Protein AF-0000000074475216 (afdb_homodimer)

Organism: NCBI:txid1188229

Radius of gyration: 20.56 Å; Cα contacts (8 Å, |Δi|>4): 759; chains: 2; bounding box: 44×54×67 Å

Solvent-accessible surface area (backbone atoms only — not comparable to full-atom values): 19974 Å² total; per-residue (Å²): 132,80,76,80,61,77,44,75,58,50,80,66,48,52,46,47,44,40,70,67,62,71,49,70,50,46,26,38,33,25,22,51,69,76,35,72,42,83,36,72,54,83,49,34,64,52,51,48,23,50,30,42,46,52,67,60,44,62,71,59,52,55,87,61,42,42,62,38,66,59,43,63,33,43,45,70,71,62,17,37,43,51,43,51,28,34,34,26,52,60,74,87,42,66,89,43,57,52,37,52,91,40,50,62,33,40,35,40,73,22,66,89,46,46,69,52,51,63,50,55,47,36,35,52,39,10,56,49,56,38,54,32,39,37,38,39,32,59,74,80,48,33,38,34,42,31,46,71,40,35,82,91,20,50,55,87,55,52,78,43,51,40,89,39,69,49,57,50,89,99,51,86,50,61,48,72,37,43,68,53,57,76,73,132,131,83,77,78,59,79,49,77,56,48,80,68,47,53,48,47,45,42,70,69,62,72,47,70,51,45,27,39,32,25,24,50,70,75,36,72,42,80,36,72,55,83,49,34,66,52,51,46,22,51,30,42,46,51,66,61,45,63,72,60,52,55,88,61,42,43,61,38,68,59,44,60,34,42,46,71,71,62,17,38,44,50,43,52,28,35,35,26,54,58,74,87,42,64,87,42,60,51,35,50,91,39,48,62,33,42,34,40,74,21,66,90,45,47,68,51,50,64,50,55,48,37,36,52,39,11,55,48,57,38,52,32,37,36,38,39,32,59,74,80,48,32,37,35,42,31,46,71,38,35,83,91,19,51,57,87,53,50,78,42,52,40,90,39,71,48,57,48,88,100,51,86,51,63,48,71,38,43,70,54,56,76,72,133

pLDDT: mean 85.03, std 21.03, range [19.48, 98.94]

Sequence (368 aa):
MTPIQTLILTLTQYHRLIAEGYFPPDERVELIAGQLQFMSPQGTRHTVCCMNLLQLLIPRLPTEWRLRCQDPITLLDESEPEPDMVIVKTGNYLTAHPTPGDIILIIEIADTSLAYDREIKAMLYAQAGISNYWLINLVDNQLEVFTKPHQKGYPSPAIHRPEQVISLPNTTVNFPLAPLFPTAMTPIQTLILTLTQYHRLIAEGYFPPDERVELIAGQLQFMSPQGTRHTVCCMNLLQLLIPRLPTEWRLRCQDPITLLDESEPEPDMVIVKTGNYLTAHPTPGDIILIIEIADTSLAYDREIKAMLYAQAGISNYWLINLVDNQLEVFTKPHQKGYPSPAIHRPEQVISLPNTTVNFPLAPLFPTA

Structure (mmCIF, N/CA/C/O backbone):
data_AF-0000000074475216-model_v1
#
loop_
_entity.id
_entity.type
_entity.pdbx_description
1 polymer 'Uncharacterized protein conserved in cyanobacteria'
#
loop_
_atom_site.group_PDB
_atom_site.id
_atom_site.type_symbol
_atom_site.label_atom_id
_atom_site.label_alt_id
_atom_site.label_comp_id
_atom_site.label_asym_id
_atom_site.label_entity_id
_atom_site.label_seq_id
_atom_site.pdbx_PDB_ins_code
_atom_site.Cartn_x
_atom_site.Cartn_y
_atom_site.Cartn_z
_atom_site.occupancy
_atom_site.B_iso_or_equiv
_atom_site.auth_seq_id
_atom_site.auth_comp_id
_atom_site.auth_asym_id
_atom_site.auth_atom_id
_atom_site.pdbx_PDB_model_num
ATOM 1 N N . MET A 1 1 ? -4.707 4.762 -43.406 1 19.78 1 MET A N 1
ATOM 2 C CA . MET A 1 1 ? -3.764 4.652 -42.312 1 19.78 1 MET A CA 1
ATOM 3 C C . MET A 1 1 ? -4.102 5.648 -41.219 1 19.78 1 MET A C 1
ATOM 5 O O . MET A 1 1 ? -4.059 6.859 -41.438 1 19.78 1 MET A O 1
ATOM 9 N N . THR A 1 2 ? -4.934 5.578 -40.219 1 24.89 2 THR A N 1
ATOM 10 C CA . THR A 1 2 ? -5.547 6.688 -39.5 1 24.89 2 THR A CA 1
ATOM 11 C C . THR A 1 2 ? -4.566 7.285 -38.5 1 24.89 2 THR A C 1
ATOM 13 O O . THR A 1 2 ? -4.016 6.57 -37.656 1 24.89 2 THR A O 1
ATOM 16 N N . PRO A 1 3 ? -3.969 8.367 -38.656 1 23.06 3 PRO A N 1
ATOM 17 C CA . PRO A 1 3 ? -2.816 8.93 -37.938 1 23.06 3 PRO A CA 1
ATOM 18 C C . PRO A 1 3 ? -3.018 8.984 -36.438 1 23.06 3 PRO A C 1
ATOM 20 O O . PRO A 1 3 ? -4.148 9.148 -35.969 1 23.06 3 PRO A O 1
ATOM 23 N N . ILE A 1 4 ? -2.406 8.172 -35.844 1 28.44 4 ILE A N 1
ATOM 24 C CA . ILE A 1 4 ? -2.463 8.07 -34.375 1 28.44 4 ILE A CA 1
ATOM 25 C C . ILE A 1 4 ? -2.164 9.43 -33.75 1 28.44 4 ILE A C 1
ATOM 27 O O . ILE A 1 4 ? -1.091 10 -33.969 1 28.44 4 ILE A O 1
ATOM 31 N N . GLN A 1 5 ? -2.939 10.578 -33.812 1 26 5 GLN A N 1
ATOM 32 C CA . GLN A 1 5 ? -2.666 11.898 -33.25 1 26 5 GLN A CA 1
ATOM 33 C C . GLN A 1 5 ? -2.252 11.812 -31.781 1 26 5 GLN A C 1
ATOM 35 O O . GLN A 1 5 ? -2.916 11.148 -30.984 1 26 5 GLN A O 1
ATOM 40 N N . THR A 1 6 ? -1.069 11.828 -31.484 1 30.09 6 THR A N 1
ATOM 41 C CA . THR A 1 6 ? -0.387 11.992 -30.219 1 30.09 6 THR A CA 1
ATOM 42 C C . THR A 1 6 ? -1.094 13.047 -29.359 1 30.09 6 THR A C 1
ATOM 44 O O . THR A 1 6 ? -1.227 14.203 -29.766 1 30.09 6 THR A O 1
ATOM 47 N N . LEU A 1 7 ? -2.303 12.945 -28.812 1 31.84 7 LEU A N 1
ATOM 48 C CA . LEU A 1 7 ? -2.979 14.062 -28.141 1 31.84 7 LEU A CA 1
ATOM 49 C C . LEU A 1 7 ? -2.105 14.641 -27.031 1 31.84 7 LEU A C 1
ATOM 51 O O . LEU A 1 7 ? -1.583 13.906 -26.203 1 31.84 7 LEU A O 1
ATOM 55 N N . ILE A 1 8 ? -1.323 15.477 -27.203 1 31.97 8 ILE A N 1
ATOM 56 C CA . ILE A 1 8 ? -0.787 16.438 -26.25 1 31.97 8 ILE A CA 1
ATOM 57 C C . ILE A 1 8 ? -1.923 17.016 -25.406 1 31.97 8 ILE A C 1
ATOM 59 O O . ILE A 1 8 ? -2.805 17.703 -25.922 1 31.97 8 ILE A O 1
ATOM 63 N N . LEU A 1 9 ? -2.564 16.125 -24.516 1 37.94 9 LEU A N 1
ATOM 64 C CA . LEU A 1 9 ? -3.604 16.781 -23.734 1 37.94 9 LEU A CA 1
ATOM 65 C C . LEU A 1 9 ? -3 17.828 -22.797 1 37.94 9 LEU A C 1
ATOM 67 O O . LEU A 1 9 ? -1.907 17.625 -22.266 1 37.94 9 LEU A O 1
ATOM 71 N N . THR A 1 10 ? -3.266 18.875 -22.953 1 36.88 10 THR A N 1
ATOM 72 C CA . THR A 1 10 ? -2.967 19.828 -21.891 1 36.88 10 THR A CA 1
ATOM 73 C C . THR A 1 10 ? -3.586 19.375 -20.578 1 36.88 10 THR A C 1
ATOM 75 O O . THR A 1 10 ? -4.449 18.484 -20.562 1 36.88 10 THR A O 1
ATOM 78 N N . LEU A 1 11 ? -3.127 19.828 -19.328 1 40.91 11 LEU A N 1
ATOM 79 C CA . LEU A 1 11 ? -3.734 19.516 -18.047 1 40.91 11 LEU A CA 1
ATOM 80 C C . LEU A 1 11 ? -5.25 19.641 -18.109 1 40.91 11 LEU A C 1
ATOM 82 O O . LEU A 1 11 ? -5.98 18.828 -17.562 1 40.91 11 LEU A O 1
ATOM 86 N N . THR A 1 12 ? -5.68 20.516 -18.859 1 42.22 12 THR A N 1
ATOM 87 C CA . THR A 1 12 ? -7.102 20.797 -19.016 1 42.22 12 THR A CA 1
ATOM 88 C C . THR A 1 12 ? -7.789 19.703 -19.828 1 42.22 12 THR A C 1
ATOM 90 O O . THR A 1 12 ? -8.883 19.25 -19.469 1 42.22 12 THR A O 1
ATOM 93 N N . GLN A 1 13 ? -7.215 19.203 -20.828 1 44.09 13 GLN A N 1
ATOM 94 C CA . GLN A 1 13 ? -7.859 18.188 -21.656 1 44.09 13 GLN A CA 1
ATOM 95 C C . GLN A 1 13 ? -7.863 16.828 -20.969 1 44.09 13 GLN A C 1
ATOM 97 O O . GLN A 1 13 ? -8.844 16.094 -21.031 1 44.09 13 GLN A O 1
ATOM 102 N N . TYR A 1 14 ? -6.797 16.422 -20.391 1 44.94 14 TYR A N 1
ATOM 103 C CA . TYR A 1 14 ? -6.73 15.266 -19.5 1 44.94 14 TYR A CA 1
ATOM 104 C C . TYR A 1 14 ? -7.848 15.312 -18.469 1 44.94 14 TYR A C 1
ATOM 106 O O . TYR A 1 14 ? -8.547 14.32 -18.25 1 44.94 14 TYR A O 1
ATOM 114 N N . HIS A 1 15 ? -8.164 16.406 -17.891 1 46.62 15 HIS A N 1
ATOM 115 C CA . HIS A 1 15 ? -9.281 16.594 -16.969 1 46.62 15 HIS A CA 1
ATOM 116 C C . HIS A 1 15 ? -10.617 16.375 -17.672 1 46.62 15 HIS A C 1
ATOM 118 O O . HIS A 1 15 ? -11.547 15.82 -17.078 1 46.62 15 HIS A O 1
ATOM 124 N N . ARG A 1 16 ? -10.688 16.703 -18.828 1 44.41 16 ARG A N 1
ATOM 125 C CA . ARG A 1 16 ? -11.93 16.547 -19.578 1 44.41 16 ARG A CA 1
ATOM 126 C C . ARG A 1 16 ? -12.195 15.07 -19.891 1 44.41 16 ARG A C 1
ATOM 128 O O . ARG A 1 16 ? -13.328 14.602 -19.812 1 44.41 16 ARG A O 1
ATOM 135 N N . LEU A 1 17 ? -11.203 14.297 -20.219 1 46.53 17 LEU A N 1
ATOM 136 C CA . LEU A 1 17 ? -11.43 12.883 -20.5 1 46.53 17 LEU A CA 1
ATOM 137 C C . LEU A 1 17 ? -11.797 12.125 -19.219 1 46.53 17 LEU A C 1
ATOM 139 O O . LEU A 1 17 ? -12.656 11.25 -19.25 1 46.53 17 LEU A O 1
ATOM 143 N N . ILE A 1 18 ? -11.148 12.344 -18.156 1 45.62 18 ILE A N 1
ATOM 144 C CA . ILE A 1 18 ? -11.555 11.82 -16.844 1 45.62 18 ILE A CA 1
ATOM 145 C C . ILE A 1 18 ? -12.984 12.266 -16.531 1 45.62 18 ILE A C 1
ATOM 147 O O . ILE A 1 18 ? -13.812 11.453 -16.109 1 45.62 18 ILE A O 1
ATOM 151 N N . ALA A 1 19 ? -13.211 13.445 -16.719 1 45.41 19 ALA A N 1
ATOM 152 C CA . ALA A 1 19 ? -14.555 13.992 -16.516 1 45.41 19 ALA A CA 1
ATOM 153 C C . ALA A 1 19 ? -15.57 13.305 -17.422 1 45.41 19 ALA A C 1
ATOM 155 O O . ALA A 1 19 ? -16.734 13.133 -17.047 1 45.41 19 ALA A O 1
ATOM 156 N N . GLU A 1 20 ? -15.109 13.016 -18.484 1 45.47 20 GLU A N 1
ATOM 157 C CA . GLU A 1 20 ? -16.031 12.344 -19.391 1 45.47 20 GLU A CA 1
ATOM 158 C C . GLU A 1 20 ? -16.062 10.844 -19.125 1 45.47 20 GLU A C 1
ATOM 160 O O . GLU A 1 20 ? -16.781 10.102 -19.812 1 45.47 20 GLU A O 1
ATOM 165 N N . GLY A 1 21 ? -15.414 10.234 -18.094 1 43.56 21 GLY A N 1
ATOM 166 C CA . GLY A 1 21 ? -15.609 8.906 -17.547 1 43.56 21 GLY A CA 1
ATOM 167 C C . GLY A 1 21 ? -14.672 7.871 -18.141 1 43.56 21 GLY A C 1
ATOM 168 O O . GLY A 1 21 ? -14.906 6.668 -18.016 1 43.56 21 GLY A O 1
ATOM 169 N N . TYR A 1 22 ? -13.766 8.211 -18.969 1 43.41 22 TYR A N 1
ATOM 170 C CA . TYR A 1 22 ? -12.984 7.203 -19.672 1 43.41 22 TYR A CA 1
ATOM 171 C C . TYR A 1 22 ? -11.922 6.598 -18.75 1 43.41 22 TYR A C 1
ATOM 173 O O . TYR A 1 22 ? -11.562 5.426 -18.906 1 43.41 22 TYR A O 1
ATOM 181 N N . PHE A 1 23 ? -11.117 7.238 -18.078 1 47.75 23 PHE A N 1
ATOM 182 C CA . PHE A 1 23 ? -10.219 6.586 -17.125 1 47.75 23 PHE A CA 1
ATOM 183 C C . PHE A 1 23 ? -10.703 6.777 -15.703 1 47.75 23 PHE A C 1
ATOM 185 O O . PHE A 1 23 ? -11.023 7.895 -15.289 1 47.75 23 PHE A O 1
ATOM 192 N N . PRO A 1 24 ? -11.078 5.695 -15.039 1 44.66 24 PRO A N 1
ATOM 193 C CA . PRO A 1 24 ? -11.438 5.934 -13.633 1 44.66 24 PRO A CA 1
ATOM 194 C C . PRO A 1 24 ? -10.305 6.566 -12.828 1 44.66 24 PRO A C 1
ATOM 196 O O . PRO A 1 24 ? -9.133 6.348 -13.133 1 44.66 24 PRO A O 1
ATOM 199 N N . PRO A 1 25 ? -10.391 7.773 -12.25 1 43.53 25 PRO A N 1
ATOM 200 C CA . PRO A 1 25 ? -9.477 8.617 -11.461 1 43.53 25 PRO A CA 1
ATOM 201 C C . PRO A 1 25 ? -8.5 7.801 -10.625 1 43.53 25 PRO A C 1
ATOM 203 O O . PRO A 1 25 ? -7.371 8.25 -10.383 1 43.53 25 PRO A O 1
ATOM 206 N N . ASP A 1 26 ? -8.758 6.707 -10.07 1 49.5 26 ASP A N 1
ATOM 207 C CA . ASP A 1 26 ? -7.961 6.023 -9.055 1 49.5 26 ASP A CA 1
ATOM 208 C C . ASP A 1 26 ? -7.215 4.832 -9.648 1 49.5 26 ASP A C 1
ATOM 210 O O . ASP A 1 26 ? -7.004 3.824 -8.969 1 49.5 26 ASP A O 1
ATOM 214 N N . GLU A 1 27 ? -6.633 5.109 -10.93 1 60.59 27 GLU A N 1
ATOM 215 C CA . GLU A 1 27 ? -6.07 3.924 -11.562 1 60.59 27 GLU A CA 1
ATOM 216 C C . GLU A 1 27 ? -4.578 3.799 -11.281 1 60.59 27 GLU A C 1
ATOM 218 O O . GLU A 1 27 ? -3.857 4.801 -11.258 1 60.59 27 GLU A O 1
ATOM 223 N N . ARG A 1 28 ? -4.152 2.711 -10.805 1 69.88 28 ARG A N 1
ATOM 224 C CA . ARG A 1 28 ? -2.756 2.295 -10.711 1 69.88 28 ARG A CA 1
ATOM 225 C C . ARG A 1 28 ? -2.27 1.707 -12.031 1 69.88 28 ARG A C 1
ATOM 227 O O . ARG A 1 28 ? -3.055 1.129 -12.789 1 69.88 28 ARG A O 1
ATOM 234 N N . VAL A 1 29 ? -0.989 2.016 -12.438 1 68.88 29 VAL A N 1
ATOM 235 C CA . VAL A 1 29 ? -0.394 1.462 -13.648 1 68.88 29 VAL A CA 1
ATOM 236 C C . VAL A 1 29 ? 0.78 0.558 -13.281 1 68.88 29 VAL A C 1
ATOM 238 O O . VAL A 1 29 ? 1.579 0.893 -12.406 1 68.88 29 VAL A O 1
ATOM 241 N N . GLU A 1 30 ? 0.83 -0.671 -13.883 1 69.56 30 GLU A N 1
ATOM 242 C CA . GLU A 1 30 ? 1.937 -1.61 -13.727 1 69.56 30 GLU A CA 1
ATOM 243 C C . GLU A 1 30 ? 2.6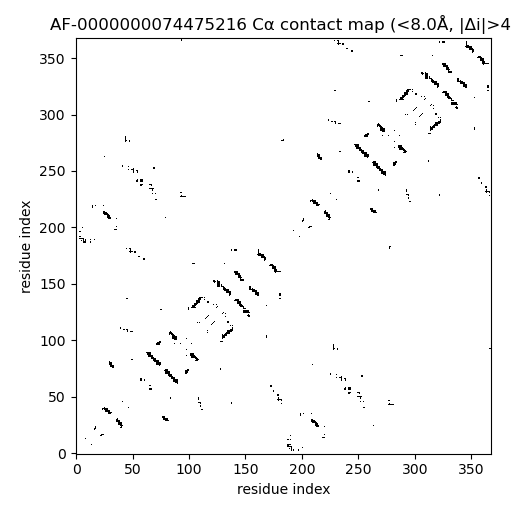78 -1.815 -15.047 1 69.56 30 GLU A C 1
ATOM 245 O O . GLU A 1 30 ? 2.088 -1.688 -16.125 1 69.56 30 GLU A O 1
ATOM 250 N N . LEU A 1 31 ? 3.945 -1.937 -14.992 1 66 31 LEU A N 1
ATOM 251 C CA . LEU A 1 31 ? 4.742 -2.357 -16.141 1 66 31 LEU A CA 1
ATOM 252 C C . LEU A 1 31 ? 4.867 -3.877 -16.188 1 66 31 LEU A C 1
ATOM 254 O O . LEU A 1 31 ? 5.469 -4.484 -15.289 1 66 31 LEU A O 1
ATOM 258 N N . ILE A 1 32 ? 4.246 -4.531 -17.188 1 67.12 32 ILE A N 1
ATOM 259 C CA . ILE A 1 32 ? 4.262 -5.98 -17.359 1 67.12 32 ILE A CA 1
ATOM 260 C C . ILE A 1 32 ? 4.832 -6.32 -18.734 1 67.12 32 ILE A C 1
ATOM 262 O O . ILE A 1 32 ? 4.227 -6 -19.766 1 67.12 32 ILE A O 1
ATOM 266 N N . ALA A 1 33 ? 6.02 -7 -18.719 1 70.38 33 ALA A N 1
ATOM 267 C CA . ALA A 1 33 ? 6.664 -7.398 -19.969 1 70.38 33 ALA A CA 1
ATOM 268 C C . ALA A 1 33 ? 6.734 -6.23 -20.953 1 70.38 33 ALA A C 1
ATOM 270 O O . ALA A 1 33 ? 6.352 -6.359 -22.109 1 70.38 33 ALA A O 1
ATOM 271 N N . GLY A 1 34 ? 7.105 -5.172 -20.469 1 65.25 34 GLY A N 1
ATOM 272 C CA . GLY A 1 34 ? 7.328 -3.992 -21.281 1 65.25 34 GLY A CA 1
ATOM 273 C C . GLY A 1 34 ? 6.047 -3.252 -21.625 1 65.25 34 GLY A C 1
ATOM 274 O O . GLY A 1 34 ? 6.082 -2.229 -22.312 1 65.25 34 GLY A O 1
ATOM 275 N N . GLN A 1 35 ? 4.867 -3.848 -21.156 1 65 35 GLN A N 1
ATOM 276 C CA . GLN A 1 35 ? 3.588 -3.219 -21.453 1 65 35 GLN A CA 1
ATOM 277 C C . GLN A 1 35 ? 2.977 -2.58 -20.219 1 65 35 GLN A C 1
ATOM 279 O O . GLN A 1 35 ? 3.039 -3.148 -19.125 1 65 35 GLN A O 1
ATOM 284 N N . LEU A 1 36 ? 2.375 -1.517 -20.391 1 65.94 36 LEU A N 1
ATOM 285 C CA . LEU A 1 36 ? 1.683 -0.843 -19.297 1 65.94 36 LEU A CA 1
ATOM 286 C C . LEU A 1 36 ? 0.283 -1.418 -19.094 1 65.94 36 LEU A C 1
ATOM 288 O O . LEU A 1 36 ? -0.484 -1.531 -20.062 1 65.94 36 LEU A O 1
ATOM 292 N N . GLN A 1 37 ? 0.06 -1.868 -17.906 1 67.25 37 GLN A N 1
ATOM 293 C CA . GLN A 1 37 ? -1.256 -2.375 -17.531 1 67.25 37 GLN A CA 1
ATOM 294 C C . GLN A 1 37 ? -1.958 -1.421 -16.562 1 67.25 37 GLN A C 1
ATOM 296 O O . GLN A 1 37 ? -1.462 -1.163 -15.461 1 67.25 37 GLN A O 1
ATOM 301 N N . PHE A 1 38 ? -3.152 -0.897 -16.953 1 66.94 38 PHE A N 1
ATOM 302 C CA . PHE A 1 38 ? -3.945 -0.005 -16.109 1 66.94 38 PHE A CA 1
ATOM 303 C C . PHE A 1 38 ? -4.832 -0.8 -15.156 1 66.94 38 PHE A C 1
ATOM 305 O O . PHE A 1 38 ? -5.523 -1.729 -15.578 1 66.94 38 PHE A O 1
ATOM 312 N N . MET A 1 39 ? -4.629 -0.367 -13.875 1 72.19 39 MET A N 1
ATOM 313 C CA . MET A 1 39 ? -5.402 -1.101 -12.875 1 72.19 39 MET A CA 1
ATOM 314 C C . MET A 1 39 ? -6.625 -0.301 -12.438 1 72.19 39 MET A C 1
ATOM 316 O O . MET A 1 39 ? -6.586 0.93 -12.398 1 72.19 39 MET A O 1
ATOM 320 N N . SER A 1 40 ? -7.695 -0.965 -12.164 1 68.38 40 SER A N 1
ATOM 321 C CA . SER A 1 40 ? -8.914 -0.336 -11.68 1 68.38 40 SER A CA 1
ATOM 322 C C . SER A 1 40 ? -8.742 0.193 -10.258 1 68.38 40 SER A C 1
ATOM 324 O O . SER A 1 40 ? -7.906 -0.31 -9.508 1 68.38 40 SER A O 1
ATOM 326 N N . PRO A 1 41 ? -9.594 1.225 -9.953 1 72.31 41 PRO A N 1
ATOM 327 C CA . PRO A 1 41 ? -9.586 1.673 -8.562 1 72.31 41 PRO A CA 1
ATOM 328 C C . PRO A 1 41 ? -9.852 0.539 -7.574 1 72.31 41 PRO A C 1
ATOM 330 O O . PRO A 1 41 ? -10.586 -0.398 -7.891 1 72.31 41 PRO A O 1
ATOM 333 N N . GLN A 1 42 ? -9.219 0.721 -6.461 1 84.12 42 GLN A N 1
ATOM 334 C CA . GLN A 1 42 ? -9.375 -0.304 -5.434 1 84.12 42 GLN A CA 1
ATOM 335 C C . GLN A 1 42 ? -10.727 -0.183 -4.738 1 84.12 42 GLN A C 1
ATOM 337 O O . GLN A 1 42 ? -11.023 0.841 -4.117 1 84.12 42 GLN A O 1
ATOM 342 N N . GLY A 1 43 ? -11.547 -1.23 -4.91 1 88 43 GLY A N 1
ATOM 343 C CA . GLY A 1 43 ? -12.836 -1.271 -4.227 1 88 43 GLY A CA 1
ATOM 344 C C . GLY A 1 43 ? -12.711 -1.563 -2.744 1 88 43 GLY A C 1
ATOM 345 O O . GLY A 1 43 ? -11.648 -1.968 -2.271 1 88 43 GLY A O 1
ATOM 346 N N . THR A 1 44 ? -13.812 -1.414 -2.047 1 93.56 44 THR A N 1
ATOM 347 C CA . THR A 1 44 ? -13.805 -1.503 -0.591 1 93.56 44 THR A CA 1
ATOM 348 C C . THR A 1 44 ? -13.508 -2.93 -0.138 1 93.56 44 THR A C 1
ATOM 350 O O . THR A 1 44 ? -12.797 -3.139 0.847 1 93.56 44 THR A O 1
ATOM 353 N N . ARG A 1 45 ? -14.047 -3.959 -0.821 1 94.75 45 ARG A N 1
ATOM 354 C CA . ARG A 1 45 ? -13.75 -5.336 -0.431 1 94.75 45 ARG A CA 1
ATOM 355 C C . ARG A 1 45 ? -12.258 -5.621 -0.508 1 94.75 45 ARG A C 1
ATOM 357 O O . ARG A 1 45 ? -11.703 -6.297 0.361 1 94.75 45 ARG A O 1
ATOM 364 N N . HIS A 1 46 ? -11.664 -5.105 -1.541 1 95 46 HIS A N 1
ATOM 365 C CA . HIS A 1 46 ? -10.234 -5.277 -1.728 1 95 46 HIS A CA 1
ATOM 366 C C . HIS A 1 46 ? -9.445 -4.57 -0.628 1 95 46 HIS A C 1
ATOM 368 O O . HIS A 1 46 ? -8.562 -5.172 -0.004 1 95 46 HIS A O 1
ATOM 374 N N . THR A 1 47 ? -9.805 -3.322 -0.37 1 96.31 47 THR A N 1
ATOM 375 C CA . THR A 1 47 ? -9.023 -2.543 0.582 1 96.31 47 THR A CA 1
ATOM 376 C C . THR A 1 47 ? -9.219 -3.068 2.002 1 96.31 47 THR A C 1
ATOM 378 O O . THR A 1 47 ? -8.297 -3.025 2.816 1 96.31 47 THR A O 1
ATOM 381 N N . VAL A 1 48 ? -10.391 -3.561 2.336 1 97.56 48 VAL A N 1
ATOM 382 C CA . VAL A 1 48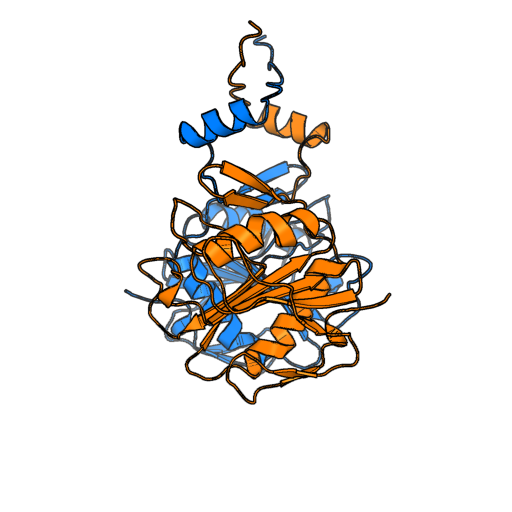 ? -10.625 -4.148 3.65 1 97.56 48 VAL A CA 1
ATOM 383 C C . VAL A 1 48 ? -9.82 -5.438 3.795 1 97.56 48 VAL A C 1
ATOM 385 O O . VAL A 1 48 ? -9.211 -5.684 4.84 1 97.56 48 VAL A O 1
ATOM 388 N N . CYS A 1 49 ? -9.805 -6.23 2.748 1 97.94 49 CYS A N 1
ATOM 389 C CA . CYS A 1 49 ? -8.977 -7.43 2.762 1 97.94 49 CYS A CA 1
ATOM 390 C C . CYS A 1 49 ? -7.508 -7.078 2.984 1 97.94 49 CYS A C 1
ATOM 392 O O . CYS A 1 49 ? -6.832 -7.703 3.803 1 97.94 49 CYS A O 1
ATOM 394 N N . CYS A 1 50 ? -7.043 -6.109 2.279 1 97.94 50 CYS A N 1
ATOM 395 C CA . CYS A 1 50 ? -5.66 -5.668 2.402 1 97.94 50 CYS A CA 1
ATOM 396 C C . CYS A 1 50 ? -5.352 -5.234 3.83 1 97.94 50 CYS A C 1
ATOM 398 O O . CYS A 1 50 ? -4.359 -5.672 4.418 1 97.94 50 CYS A O 1
ATOM 400 N N . MET A 1 51 ? -6.203 -4.402 4.363 1 98.19 51 MET A N 1
ATOM 401 C CA . MET A 1 51 ? -6.055 -3.914 5.73 1 98.19 51 MET A CA 1
ATOM 402 C C . MET A 1 51 ? -5.992 -5.074 6.719 1 98.19 51 MET A C 1
ATOM 404 O O . MET A 1 51 ? -5.121 -5.102 7.59 1 98.19 51 MET A O 1
ATOM 408 N N . ASN A 1 52 ? -6.887 -6.023 6.582 1 97.94 52 ASN A N 1
ATOM 409 C CA . ASN A 1 52 ? -6.934 -7.168 7.484 1 97.94 52 ASN A CA 1
ATOM 410 C C . ASN A 1 52 ? -5.688 -8.039 7.352 1 97.94 52 ASN A C 1
ATOM 412 O O . ASN A 1 52 ? -5.176 -8.555 8.344 1 97.94 52 ASN A O 1
ATOM 416 N N . LEU A 1 53 ? -5.277 -8.188 6.184 1 98.12 53 LEU A N 1
ATOM 417 C CA . LEU A 1 53 ? -4.086 -8.992 5.93 1 98.12 53 LEU A CA 1
ATOM 418 C C . LEU A 1 53 ? -2.857 -8.367 6.578 1 98.12 53 LEU A C 1
ATOM 420 O O . LEU A 1 53 ? -2.047 -9.07 7.188 1 98.12 53 LEU A O 1
ATOM 424 N N . LEU A 1 54 ? -2.678 -7.062 6.441 1 98.38 54 LEU A N 1
ATOM 425 C CA . LEU A 1 54 ? -1.577 -6.363 7.094 1 98.38 54 LEU A CA 1
ATOM 426 C C . LEU A 1 54 ? -1.595 -6.605 8.602 1 98.38 54 LEU A C 1
ATOM 428 O O . LEU A 1 54 ? -0.566 -6.945 9.188 1 98.38 54 LEU A O 1
ATOM 432 N N . GLN A 1 55 ? -2.75 -6.449 9.156 1 97.19 55 GLN A N 1
ATOM 433 C CA . GLN A 1 55 ? -2.92 -6.621 10.594 1 97.19 55 GLN A CA 1
ATOM 434 C C . GLN A 1 55 ? -2.578 -8.047 11.023 1 97.19 55 GLN A C 1
ATOM 436 O O . GLN A 1 55 ? -2.045 -8.258 12.117 1 97.19 55 GLN A O 1
ATOM 441 N N . LEU A 1 56 ? -2.875 -8.977 10.227 1 97 56 LEU A N 1
ATOM 442 C CA . LEU A 1 56 ? -2.684 -10.383 10.57 1 97 56 LEU A CA 1
ATOM 443 C C . LEU A 1 56 ? -1.226 -10.789 10.391 1 97 56 LEU A C 1
ATOM 445 O O . LEU A 1 56 ? -0.677 -11.531 11.211 1 97 56 LEU A O 1
ATOM 449 N N . LEU A 1 57 ? -0.575 -10.328 9.367 1 98 57 LEU A N 1
ATOM 450 C CA . LEU A 1 57 ? 0.699 -10.898 8.945 1 98 57 LEU A CA 1
ATOM 451 C C . LEU A 1 57 ? 1.864 -10.203 9.641 1 98 57 LEU A C 1
ATOM 453 O O . LEU A 1 57 ? 2.791 -10.859 10.117 1 98 57 LEU A O 1
ATOM 457 N N . ILE A 1 58 ? 1.855 -8.93 9.711 1 98.31 58 ILE A N 1
ATOM 458 C CA . ILE A 1 58 ? 3.051 -8.18 10.078 1 98.31 58 ILE A CA 1
ATOM 459 C C . ILE A 1 58 ? 3.49 -8.562 11.484 1 98.31 58 ILE A C 1
ATOM 461 O O . ILE A 1 58 ? 4.664 -8.867 11.719 1 98.31 58 ILE A O 1
ATOM 465 N N . PRO A 1 59 ? 2.576 -8.68 12.484 1 97.06 59 PRO A N 1
ATOM 466 C CA . PRO A 1 59 ? 3.018 -9.047 13.828 1 97.06 59 PRO A CA 1
ATOM 467 C C . PRO A 1 59 ? 3.533 -10.484 13.914 1 97.06 59 PRO A C 1
ATOM 469 O O . PRO A 1 59 ? 4.156 -10.859 14.914 1 97.06 59 PRO A O 1
ATOM 472 N N . ARG A 1 60 ? 3.32 -11.227 12.867 1 96.94 60 ARG A N 1
ATOM 473 C CA . ARG A 1 60 ? 3.633 -12.656 12.938 1 96.94 60 ARG A CA 1
ATOM 474 C C . ARG A 1 60 ? 4.898 -12.977 12.148 1 96.94 60 ARG A C 1
ATOM 476 O O . ARG A 1 60 ? 5.402 -14.102 12.211 1 96.94 60 ARG A O 1
ATOM 483 N N . LEU A 1 61 ? 5.406 -12.023 11.43 1 97.25 61 LEU A N 1
ATOM 484 C CA . LEU A 1 61 ? 6.539 -12.297 10.555 1 97.25 61 LEU A CA 1
ATOM 485 C C . LEU A 1 61 ? 7.801 -12.57 11.367 1 97.25 61 LEU A C 1
ATOM 487 O O . LEU A 1 61 ? 8.078 -11.883 12.352 1 97.25 61 LEU A O 1
ATOM 491 N N . PRO A 1 62 ? 8.57 -13.594 10.93 1 96.06 62 PRO A N 1
ATOM 492 C CA . PRO A 1 62 ? 9.922 -13.734 11.492 1 96.06 62 PRO A CA 1
ATOM 493 C C . PRO A 1 62 ? 10.781 -12.492 11.281 1 96.06 62 PRO A C 1
ATOM 495 O O . PRO A 1 62 ? 10.539 -11.719 10.352 1 96.06 62 PRO A O 1
ATOM 498 N N . THR A 1 63 ? 11.781 -12.32 12.102 1 95.44 63 THR A N 1
ATOM 499 C CA . THR A 1 63 ? 12.633 -11.141 12.055 1 95.44 63 THR A CA 1
ATOM 500 C C . THR A 1 63 ? 13.398 -11.078 10.734 1 95.44 63 THR A C 1
ATOM 502 O O . THR A 1 63 ? 13.789 -10 10.289 1 95.44 63 THR A O 1
ATOM 505 N N . GLU A 1 64 ? 13.523 -12.242 10.055 1 97.5 64 GLU A N 1
ATOM 506 C CA . GLU A 1 64 ? 14.281 -12.328 8.812 1 97.5 64 GLU A CA 1
ATOM 507 C C . GLU A 1 64 ? 13.438 -11.922 7.617 1 97.5 64 GLU A C 1
ATOM 509 O O . GLU A 1 64 ? 13.922 -11.883 6.484 1 97.5 64 GLU A O 1
ATOM 514 N N . TRP A 1 65 ? 12.156 -11.57 7.914 1 98.5 65 TRP A N 1
ATOM 515 C CA . TRP A 1 65 ? 11.266 -11.219 6.816 1 98.5 65 TRP A CA 1
ATOM 516 C C . TRP A 1 65 ? 10.672 -9.828 7.023 1 98.5 65 TRP A C 1
ATOM 518 O O . TRP A 1 65 ? 10.594 -9.344 8.156 1 98.5 65 TRP A O 1
ATOM 528 N N . ARG A 1 66 ? 10.336 -9.195 5.93 1 98.38 66 ARG A N 1
ATOM 529 C CA . ARG A 1 66 ? 9.625 -7.922 5.891 1 98.38 66 ARG A CA 1
ATOM 530 C C . ARG A 1 66 ? 8.469 -7.969 4.902 1 98.38 66 ARG A C 1
ATOM 532 O O . ARG A 1 66 ? 8.477 -8.773 3.967 1 98.38 66 ARG A O 1
ATOM 539 N N . LEU A 1 67 ? 7.488 -7.152 5.18 1 98.75 67 LEU A N 1
ATOM 540 C CA . LEU A 1 67 ? 6.332 -7.07 4.297 1 98.75 67 LEU A CA 1
ATOM 541 C C . LEU A 1 67 ? 6.27 -5.711 3.607 1 98.75 67 LEU A C 1
ATOM 543 O O . LEU A 1 67 ? 6.48 -4.68 4.246 1 98.75 67 LEU A O 1
ATOM 547 N N . ARG A 1 68 ? 6.141 -5.738 2.314 1 98.5 68 ARG A N 1
ATOM 548 C CA . ARG A 1 68 ? 5.902 -4.57 1.476 1 98.5 68 ARG A CA 1
ATOM 549 C C . ARG A 1 68 ? 4.488 -4.578 0.911 1 98.5 68 ARG A C 1
ATOM 551 O O . ARG A 1 68 ? 3.969 -5.633 0.537 1 98.5 68 ARG A O 1
ATOM 558 N N . CYS A 1 69 ? 3.861 -3.416 0.876 1 98.06 69 CYS A N 1
ATOM 559 C CA . CYS A 1 69 ? 2.467 -3.307 0.467 1 98.06 69 CYS A CA 1
ATOM 560 C C . CYS A 1 69 ? 2.316 -2.342 -0.705 1 98.06 69 CYS A C 1
ATOM 562 O O . CYS A 1 69 ? 2.65 -1.162 -0.589 1 98.06 69 CYS A O 1
ATOM 564 N N . GLN A 1 70 ? 1.799 -2.914 -1.819 1 94.56 70 GLN A N 1
ATOM 565 C CA . GLN A 1 70 ? 1.49 -2.135 -3.012 1 94.56 70 GLN A CA 1
ATOM 566 C C . GLN A 1 70 ? 2.721 -1.381 -3.51 1 94.56 70 GLN A C 1
ATOM 568 O O . GLN A 1 70 ? 2.629 -0.209 -3.883 1 94.56 70 GLN A O 1
ATOM 573 N N . ASP A 1 71 ? 3.898 -2.012 -3.393 1 94.62 71 ASP A N 1
ATOM 574 C CA . ASP A 1 71 ? 5.188 -1.488 -3.834 1 94.62 71 ASP A CA 1
ATOM 575 C C . ASP A 1 71 ? 5.746 -2.311 -4.992 1 94.62 71 ASP A C 1
ATOM 577 O O . ASP A 1 71 ? 5.48 -3.512 -5.094 1 94.62 71 ASP A O 1
ATOM 581 N N . PRO A 1 72 ? 6.613 -1.691 -5.77 1 91.94 72 PRO A N 1
ATOM 582 C CA . PRO A 1 72 ? 7.125 -2.402 -6.941 1 91.94 72 PRO A CA 1
ATOM 583 C C . PRO A 1 72 ? 8.156 -3.465 -6.582 1 91.94 72 PRO A C 1
ATOM 585 O O . PRO A 1 72 ? 8.883 -3.318 -5.594 1 91.94 72 PRO A O 1
ATOM 588 N N . ILE A 1 73 ? 8.141 -4.488 -7.355 1 94.88 73 ILE A N 1
ATOM 589 C CA . ILE A 1 73 ? 9.242 -5.449 -7.43 1 94.88 73 ILE A CA 1
ATOM 590 C C . ILE A 1 73 ? 9.805 -5.48 -8.844 1 94.88 73 ILE A C 1
ATOM 592 O O . ILE A 1 73 ? 9.125 -5.105 -9.805 1 94.88 73 ILE A O 1
ATOM 596 N N . THR A 1 74 ? 11.016 -5.863 -8.961 1 91.38 74 THR A N 1
ATOM 597 C CA . THR A 1 74 ? 11.664 -5.922 -10.266 1 91.38 74 THR A CA 1
ATOM 598 C C . THR A 1 74 ? 11.859 -7.371 -10.703 1 91.38 74 THR A C 1
ATOM 600 O O . THR A 1 74 ? 12.578 -8.133 -10.062 1 91.38 74 THR A O 1
ATOM 603 N N . LEU A 1 75 ? 11.148 -7.695 -11.688 1 91.62 75 LEU A N 1
ATOM 604 C CA . LEU A 1 75 ? 11.273 -9.047 -12.234 1 91.62 75 LEU A CA 1
ATOM 605 C C . LEU A 1 75 ? 12.078 -9.039 -13.523 1 91.62 75 LEU A C 1
ATOM 607 O O . LEU A 1 75 ? 12.383 -7.973 -14.07 1 91.62 75 LEU A O 1
ATOM 611 N N . LEU A 1 76 ? 12.43 -10.148 -13.867 1 76.69 76 LEU A N 1
ATOM 612 C CA . LEU A 1 76 ? 13.117 -10.281 -15.148 1 76.69 76 LEU A CA 1
ATOM 613 C C . LEU A 1 76 ? 12.219 -9.836 -16.297 1 76.69 76 LEU A C 1
ATOM 615 O O . LEU A 1 76 ? 11.039 -9.555 -16.094 1 76.69 76 LEU A O 1
ATOM 619 N N . ASP A 1 77 ? 12.742 -9.469 -17.484 1 65.31 77 ASP A N 1
ATOM 620 C CA . ASP A 1 77 ? 12.023 -9.148 -18.703 1 65.31 77 ASP A CA 1
ATOM 621 C C . ASP A 1 77 ? 11.414 -7.754 -18.641 1 65.31 77 ASP A C 1
ATOM 623 O O . ASP A 1 77 ? 10.32 -7.523 -19.172 1 65.31 77 ASP A O 1
ATOM 627 N N . GLU A 1 78 ? 11.898 -7 -17.844 1 73.44 78 GLU A N 1
ATOM 628 C CA . GLU A 1 78 ? 11.5 -5.594 -17.828 1 73.44 78 GLU A CA 1
ATOM 629 C C . GLU A 1 78 ? 10.109 -5.422 -17.234 1 73.44 78 GLU A C 1
ATOM 631 O O . GLU A 1 78 ? 9.266 -4.719 -17.797 1 73.44 78 GLU A O 1
ATOM 636 N N . SER A 1 79 ? 9.773 -6.195 -16.234 1 80.5 79 SER A N 1
ATOM 637 C CA . SER A 1 79 ? 8.492 -6.094 -15.547 1 80.5 79 SER A CA 1
ATOM 638 C C . SER A 1 79 ? 8.672 -5.578 -14.125 1 80.5 79 SER A C 1
ATOM 640 O O . SER A 1 79 ? 9.586 -6.008 -13.414 1 80.5 79 SER A O 1
ATOM 642 N N . GLU A 1 80 ? 7.844 -4.633 -13.773 1 85.25 80 GLU A N 1
ATOM 643 C CA . GLU A 1 80 ? 7.809 -4.098 -12.414 1 85.25 80 GLU A CA 1
ATOM 644 C C . GLU A 1 80 ? 6.383 -4.059 -11.875 1 85.25 80 GLU A C 1
ATOM 646 O O . GLU A 1 80 ? 5.848 -2.982 -11.602 1 85.25 80 GLU A O 1
ATOM 651 N N . PRO A 1 81 ? 5.867 -5.223 -11.648 1 90.06 81 PRO A N 1
ATOM 652 C CA . PRO A 1 81 ? 4.535 -5.223 -11.039 1 90.06 81 PRO A CA 1
ATOM 653 C C . PRO A 1 81 ? 4.523 -4.633 -9.633 1 90.06 81 PRO A C 1
ATOM 655 O O . PRO A 1 81 ? 5.582 -4.492 -9.016 1 90.06 81 PRO A O 1
ATOM 658 N N . GLU A 1 82 ? 3.387 -4.211 -9.188 1 92.19 82 GLU A N 1
ATOM 659 C CA . GLU A 1 82 ? 3.143 -3.721 -7.836 1 92.19 82 GLU A CA 1
ATOM 660 C C . GLU A 1 82 ? 2.117 -4.59 -7.113 1 92.19 82 GLU A C 1
ATOM 662 O O . GLU A 1 82 ? 0.961 -4.191 -6.953 1 92.19 82 GLU A O 1
ATOM 667 N N . PRO A 1 83 ? 2.609 -5.762 -6.617 1 96 83 PRO A N 1
ATOM 668 C CA . PRO A 1 83 ? 1.679 -6.66 -5.926 1 96 83 PRO A CA 1
ATOM 669 C C . PRO A 1 83 ? 1.053 -6.02 -4.688 1 96 83 PRO A C 1
ATOM 671 O O . PRO A 1 83 ? 1.628 -5.094 -4.109 1 96 83 PRO A O 1
ATOM 674 N N . ASP A 1 84 ? -0.082 -6.527 -4.309 1 96.44 84 ASP A N 1
ATOM 675 C CA . ASP A 1 84 ? -0.722 -6.012 -3.102 1 96.44 84 ASP A CA 1
ATOM 676 C C . ASP A 1 84 ? 0.188 -6.176 -1.886 1 96.44 84 ASP A C 1
ATOM 678 O O . ASP A 1 84 ? 0.281 -5.277 -1.047 1 96.44 84 ASP A O 1
ATOM 682 N N . MET A 1 85 ? 0.801 -7.355 -1.822 1 98.44 85 MET A N 1
ATOM 683 C CA . MET A 1 85 ? 1.78 -7.566 -0.761 1 98.44 85 MET A CA 1
ATOM 684 C C . MET A 1 85 ? 2.914 -8.469 -1.238 1 98.44 85 MET A C 1
ATOM 686 O O . MET A 1 85 ? 2.693 -9.383 -2.031 1 98.44 85 MET A O 1
ATOM 690 N N . VAL A 1 86 ? 4.066 -8.18 -0.688 1 98.75 86 VAL A N 1
ATOM 691 C CA . VAL A 1 86 ? 5.223 -9.047 -0.894 1 98.75 86 VAL A CA 1
ATOM 692 C C . VAL A 1 86 ? 5.969 -9.234 0.426 1 98.75 86 VAL A C 1
ATOM 694 O O . VAL A 1 86 ? 6.199 -8.266 1.159 1 98.75 86 VAL A O 1
ATOM 697 N N . ILE A 1 87 ? 6.184 -10.469 0.765 1 98.81 87 ILE A N 1
ATOM 698 C CA . ILE A 1 87 ? 7.086 -10.773 1.871 1 98.81 87 ILE A CA 1
ATOM 699 C C . ILE A 1 87 ? 8.492 -11.023 1.335 1 98.81 87 ILE A C 1
ATOM 701 O O . ILE A 1 87 ? 8.688 -11.867 0.451 1 98.81 87 ILE A O 1
ATOM 705 N N . VAL A 1 88 ? 9.461 -10.281 1.831 1 98.81 88 VAL A N 1
ATOM 706 C CA . VAL A 1 88 ? 10.836 -10.352 1.356 1 98.81 88 VAL A CA 1
ATOM 707 C C . VAL A 1 88 ? 11.766 -10.672 2.521 1 98.81 88 VAL A C 1
ATOM 709 O O . VAL A 1 88 ? 11.398 -10.492 3.686 1 98.81 88 VAL A O 1
ATOM 712 N N . LYS A 1 89 ? 12.945 -11.141 2.174 1 98.44 89 LYS A N 1
ATOM 713 C CA . LYS A 1 89 ? 14.008 -11.266 3.164 1 98.44 89 LYS A CA 1
ATOM 714 C C . LYS A 1 89 ? 14.414 -9.898 3.711 1 98.44 89 LYS A C 1
ATOM 716 O O . LYS A 1 89 ? 14.453 -8.914 2.971 1 98.44 89 LYS A O 1
ATOM 721 N N . THR A 1 90 ? 14.656 -9.914 5.031 1 97.69 90 THR A N 1
ATOM 722 C CA . THR A 1 90 ? 15.234 -8.695 5.578 1 97.69 90 THR A CA 1
ATOM 723 C C . THR A 1 90 ? 16.547 -8.352 4.883 1 97.69 90 THR A C 1
ATOM 725 O O . THR A 1 90 ? 17.391 -9.227 4.688 1 97.69 90 THR A O 1
ATOM 728 N N . GLY A 1 91 ? 16.656 -7.098 4.438 1 95.31 91 GLY A N 1
ATOM 729 C CA . GLY A 1 91 ? 17.828 -6.66 3.707 1 95.31 91 GLY A CA 1
ATOM 730 C C . GLY A 1 91 ? 17.797 -5.191 3.34 1 95.31 91 GLY A C 1
ATOM 731 O O . GLY A 1 91 ? 16.938 -4.449 3.814 1 95.31 91 GLY A O 1
ATOM 732 N N . ASN A 1 92 ? 18.828 -4.832 2.561 1 94.56 92 ASN A N 1
ATOM 733 C CA . ASN A 1 92 ? 18.922 -3.449 2.109 1 94.56 92 ASN A CA 1
ATOM 734 C C . ASN A 1 92 ? 18.297 -3.264 0.731 1 94.56 92 ASN A C 1
ATOM 736 O O . ASN A 1 92 ? 18.797 -3.781 -0.264 1 94.56 92 ASN A O 1
ATOM 740 N N . TYR A 1 93 ? 17.25 -2.518 0.701 1 96.81 93 TYR A N 1
ATOM 741 C CA . TYR A 1 93 ? 16.547 -2.301 -0.554 1 96.81 93 TYR A CA 1
ATOM 742 C C . TYR A 1 93 ? 16.609 -0.84 -0.98 1 96.81 93 TYR A C 1
ATOM 744 O O . TYR A 1 93 ? 15.75 -0.354 -1.71 1 96.81 93 TYR A O 1
ATOM 752 N N . LEU A 1 94 ? 17.625 -0.12 -0.553 1 95.25 94 LEU A N 1
ATOM 753 C CA . LEU A 1 94 ? 17.766 1.298 -0.864 1 95.25 94 LEU A CA 1
ATOM 754 C C . LEU A 1 94 ? 18.312 1.496 -2.271 1 95.25 94 LEU A C 1
ATOM 756 O O . LEU A 1 94 ? 18.156 2.572 -2.855 1 95.25 94 LEU A O 1
ATOM 760 N N . THR A 1 95 ? 18.953 0.49 -2.84 1 93.44 95 THR A N 1
ATOM 761 C CA . THR A 1 95 ? 19.594 0.662 -4.137 1 93.44 95 THR A CA 1
ATOM 762 C C . THR A 1 95 ? 18.734 0.054 -5.246 1 93.44 95 THR A C 1
ATOM 764 O O . THR A 1 95 ? 18.922 0.376 -6.422 1 93.44 95 THR A O 1
ATOM 767 N N . ALA A 1 96 ? 17.859 -0.833 -4.887 1 91.75 96 ALA A N 1
ATOM 768 C CA . ALA A 1 96 ? 16.984 -1.461 -5.875 1 91.75 96 ALA A CA 1
ATOM 769 C C . ALA A 1 96 ? 15.766 -2.082 -5.207 1 91.75 96 ALA A C 1
ATOM 771 O O . ALA A 1 96 ? 15.828 -2.498 -4.047 1 91.75 96 ALA A O 1
ATOM 772 N N . HIS A 1 97 ? 14.742 -2.145 -5.961 1 94.38 97 HIS A N 1
ATOM 773 C CA . HIS A 1 97 ? 13.586 -2.893 -5.488 1 94.38 97 HIS A CA 1
ATOM 774 C C . HIS A 1 97 ? 13.883 -4.387 -5.41 1 94.38 97 HIS A C 1
ATOM 776 O O . HIS A 1 97 ? 14.812 -4.871 -6.059 1 94.38 97 HIS A O 1
ATOM 782 N N . PRO A 1 98 ? 13.086 -5.113 -4.637 1 97.44 98 PRO A N 1
ATOM 783 C CA . PRO A 1 98 ? 13.328 -6.551 -4.496 1 97.44 98 PRO A CA 1
ATOM 784 C C . PRO A 1 98 ? 13.258 -7.297 -5.828 1 97.44 98 PRO A C 1
ATOM 786 O O . PRO A 1 98 ? 12.414 -6.984 -6.672 1 97.44 98 PRO A O 1
ATOM 789 N N . THR A 1 99 ? 14.133 -8.242 -6 1 96 99 THR A N 1
ATOM 790 C CA . THR A 1 99 ? 14.18 -9.156 -7.133 1 96 99 THR A CA 1
ATOM 791 C C . THR A 1 99 ? 13.719 -10.555 -6.715 1 96 99 THR A C 1
ATOM 793 O O . THR A 1 99 ? 13.5 -10.812 -5.531 1 96 99 THR A O 1
ATOM 796 N N . PRO A 1 100 ? 13.523 -11.477 -7.648 1 97 100 PRO A N 1
ATOM 797 C CA . PRO A 1 100 ? 12.992 -12.797 -7.309 1 97 100 PRO A CA 1
ATOM 798 C C . PRO A 1 100 ? 13.789 -13.484 -6.199 1 97 100 PRO A C 1
ATOM 800 O O . PRO A 1 100 ? 13.203 -14.156 -5.34 1 97 100 PRO A O 1
ATOM 803 N N . GLY A 1 101 ? 15.062 -13.281 -6.125 1 96.94 101 GLY A N 1
ATOM 804 C CA . GLY A 1 101 ? 15.898 -13.898 -5.109 1 96.94 101 GLY A CA 1
ATOM 805 C C . GLY A 1 101 ? 15.625 -13.375 -3.711 1 96.94 101 GLY A C 1
ATOM 806 O O . GLY A 1 101 ? 15.945 -14.031 -2.721 1 96.94 101 GLY A O 1
ATOM 807 N N . ASP A 1 102 ? 14.961 -12.211 -3.578 1 97.94 102 ASP A N 1
ATOM 808 C CA . ASP A 1 102 ? 14.648 -11.578 -2.301 1 97.94 102 ASP A CA 1
ATOM 809 C C . ASP A 1 102 ? 13.273 -12 -1.798 1 97.94 102 ASP A C 1
ATOM 811 O O . ASP A 1 102 ? 12.938 -11.789 -0.629 1 97.94 102 ASP A O 1
ATOM 815 N N . ILE A 1 103 ? 12.477 -12.594 -2.664 1 98.5 103 ILE A N 1
ATOM 816 C CA . ILE A 1 103 ? 11.039 -12.695 -2.422 1 98.5 103 ILE A CA 1
ATOM 817 C C . ILE A 1 103 ? 10.703 -14.07 -1.85 1 98.5 103 ILE A C 1
ATOM 819 O O . ILE A 1 103 ? 11.086 -15.094 -2.418 1 98.5 103 ILE A O 1
ATOM 823 N N . ILE A 1 104 ? 9.969 -14.016 -0.711 1 98.69 104 ILE A N 1
ATOM 824 C CA . ILE A 1 104 ? 9.484 -15.234 -0.067 1 98.69 104 ILE A CA 1
ATOM 825 C C . ILE A 1 104 ? 8.094 -15.578 -0.583 1 98.69 104 ILE A C 1
ATOM 827 O O . ILE A 1 104 ? 7.789 -16.75 -0.852 1 98.69 104 ILE A O 1
ATOM 831 N N . LEU A 1 105 ? 7.27 -14.594 -0.753 1 98.81 105 LEU A N 1
ATOM 832 C CA . LEU A 1 105 ? 5.855 -14.773 -1.073 1 98.81 105 LEU A CA 1
ATOM 833 C C . LEU A 1 105 ? 5.285 -13.523 -1.729 1 98.81 105 LEU A C 1
ATOM 835 O O . LEU A 1 105 ? 5.527 -12.406 -1.263 1 98.81 105 LEU A O 1
ATOM 839 N N . ILE A 1 106 ? 4.617 -13.703 -2.867 1 98.81 106 ILE A N 1
ATOM 840 C CA . ILE A 1 106 ? 3.793 -12.648 -3.453 1 98.81 106 ILE A CA 1
ATOM 841 C C . ILE A 1 106 ? 2.32 -12.93 -3.164 1 98.81 106 ILE A C 1
ATOM 843 O O . ILE A 1 106 ? 1.865 -14.07 -3.266 1 98.81 106 ILE A O 1
ATOM 847 N N . ILE A 1 107 ? 1.572 -11.898 -2.793 1 98.88 107 ILE A N 1
ATOM 848 C CA . ILE A 1 107 ? 0.137 -12 -2.549 1 98.88 107 ILE A CA 1
ATOM 849 C C . ILE A 1 107 ? -0.606 -10.977 -3.4 1 98.88 107 ILE A C 1
ATOM 851 O O . ILE A 1 107 ? -0.286 -9.781 -3.367 1 98.88 107 ILE A O 1
ATOM 855 N N . GLU A 1 108 ? -1.533 -11.43 -4.148 1 98.31 108 GLU A N 1
ATOM 856 C CA . GLU A 1 108 ? -2.492 -10.578 -4.844 1 98.31 108 GLU A CA 1
ATOM 857 C C . GLU A 1 108 ? -3.9 -10.758 -4.285 1 98.31 108 GLU A C 1
ATOM 859 O O . GLU A 1 108 ? -4.277 -11.859 -3.883 1 98.31 108 GLU A O 1
ATOM 864 N N . ILE A 1 109 ? -4.598 -9.734 -4.25 1 97.88 109 ILE A N 1
ATOM 865 C CA . ILE A 1 109 ? -6.008 -9.727 -3.871 1 97.88 109 ILE A CA 1
ATOM 866 C C . ILE A 1 109 ? -6.867 -9.375 -5.086 1 97.88 109 ILE A C 1
ATOM 868 O O . ILE A 1 109 ? -6.711 -8.297 -5.672 1 97.88 109 ILE A O 1
ATOM 872 N N . ALA A 1 110 ? -7.777 -10.266 -5.418 1 94.94 110 ALA A N 1
ATOM 873 C CA . ALA A 1 110 ? -8.523 -10.062 -6.652 1 94.94 110 ALA A CA 1
ATOM 874 C C . ALA A 1 110 ? -10.023 -9.969 -6.379 1 94.94 110 ALA A C 1
ATOM 876 O O . ALA A 1 110 ? -10.625 -10.914 -5.859 1 94.94 110 ALA A O 1
ATOM 877 N N . ASP A 1 111 ? -10.531 -8.867 -6.699 1 90.25 111 ASP A N 1
ATOM 878 C CA . ASP A 1 111 ? -11.977 -8.648 -6.727 1 90.25 111 ASP A CA 1
ATOM 879 C C . ASP A 1 111 ? -12.477 -8.508 -8.164 1 90.25 111 ASP A C 1
ATOM 881 O O . ASP A 1 111 ? -13.289 -9.305 -8.625 1 90.25 111 ASP A O 1
ATOM 885 N N . THR A 1 112 ? -11.859 -7.594 -8.969 1 84.38 112 THR A N 1
ATOM 886 C CA . THR A 1 112 ? -12.234 -7.352 -10.359 1 84.38 112 THR A CA 1
ATOM 887 C C . THR A 1 112 ? -11.117 -7.766 -11.305 1 84.38 112 THR A C 1
ATOM 889 O O . THR A 1 112 ? -11.312 -7.809 -12.523 1 84.38 112 THR A O 1
ATOM 892 N N . SER A 1 113 ? -9.977 -8.18 -10.766 1 86.81 113 SER A N 1
ATOM 893 C CA . SER A 1 113 ? -8.789 -8.461 -11.57 1 86.81 113 SER A CA 1
ATOM 894 C C . SER A 1 113 ? -8.492 -9.953 -11.609 1 86.81 113 SER A C 1
ATOM 896 O O . SER A 1 113 ? -7.363 -10.359 -11.906 1 86.81 113 SER A O 1
ATOM 898 N N . LEU A 1 114 ? -9.406 -10.812 -11.336 1 92.25 114 LEU A N 1
ATOM 899 C CA . LEU A 1 114 ? -9.156 -12.227 -11.094 1 92.25 114 LEU A CA 1
ATOM 900 C C . LEU A 1 114 ? -8.484 -12.883 -12.297 1 92.25 114 LEU A C 1
ATOM 902 O O . LEU A 1 114 ? -7.461 -13.547 -12.156 1 92.25 114 LEU A O 1
ATOM 906 N N . ALA A 1 115 ? -9.047 -12.727 -13.469 1 91.38 115 ALA A N 1
ATOM 907 C CA . ALA A 1 115 ? -8.484 -13.344 -14.664 1 91.38 115 ALA A CA 1
ATOM 908 C C . ALA A 1 115 ? -7.055 -12.867 -14.914 1 91.38 115 ALA A C 1
ATOM 910 O O . ALA A 1 115 ? -6.168 -13.664 -15.219 1 91.38 115 ALA A O 1
ATOM 911 N N . TYR A 1 116 ? -6.797 -11.594 -14.758 1 88.81 116 TYR A N 1
ATOM 912 C CA . TYR A 1 116 ? -5.484 -10.992 -14.945 1 88.81 116 TYR A CA 1
ATOM 913 C C . TYR A 1 116 ? -4.48 -11.547 -13.945 1 88.81 116 TYR A C 1
ATOM 915 O O . TYR A 1 116 ? -3.381 -11.961 -14.32 1 88.81 116 TYR A O 1
ATOM 923 N N . ASP A 1 117 ? -4.82 -11.633 -12.648 1 94.25 117 ASP A N 1
ATOM 924 C CA . ASP A 1 117 ? -3.934 -12.102 -11.594 1 94.25 117 ASP A CA 1
ATOM 925 C C . ASP A 1 117 ? -3.67 -13.594 -11.719 1 94.25 117 ASP A C 1
ATOM 927 O O . ASP A 1 117 ? -2.553 -14.055 -11.477 1 94.25 117 ASP A O 1
ATOM 931 N N . ARG A 1 118 ? -4.672 -14.297 -12.156 1 96.62 118 ARG A N 1
ATOM 932 C CA . ARG A 1 118 ? -4.598 -15.75 -12.195 1 96.62 118 ARG A CA 1
ATOM 933 C C . ARG A 1 118 ? -3.859 -16.234 -13.438 1 96.62 118 ARG A C 1
ATOM 935 O O . ARG A 1 118 ? -3.166 -17.25 -13.406 1 96.62 118 ARG A O 1
ATOM 942 N N . GLU A 1 119 ? -3.969 -15.5 -14.492 1 93.75 119 GLU A N 1
ATOM 943 C CA . GLU A 1 119 ? -3.416 -15.977 -15.758 1 93.75 119 GLU A CA 1
ATOM 944 C C . GLU A 1 119 ? -2.145 -15.211 -16.125 1 93.75 119 GLU A C 1
ATOM 946 O O . GLU A 1 119 ? -1.068 -15.805 -16.234 1 93.75 119 GLU A O 1
ATOM 951 N N . ILE A 1 120 ? -2.229 -13.922 -16.188 1 90 120 ILE A N 1
ATOM 952 C CA . ILE A 1 120 ? -1.121 -13.117 -16.688 1 90 120 ILE A CA 1
ATOM 953 C C . ILE A 1 120 ? -0.072 -12.945 -15.586 1 90 120 ILE A C 1
ATOM 955 O O . ILE A 1 120 ? 1.094 -13.305 -15.773 1 90 120 ILE A O 1
ATOM 959 N N . LYS A 1 121 ? -0.475 -12.531 -14.398 1 94.25 121 LYS A N 1
ATOM 960 C CA . LYS A 1 121 ? 0.496 -12.297 -13.328 1 94.25 121 LYS A CA 1
ATOM 961 C C . LYS A 1 121 ? 1.077 -13.617 -12.82 1 94.25 121 LYS A C 1
ATOM 963 O O . LYS A 1 121 ? 2.273 -13.703 -12.531 1 94.25 121 LYS A O 1
ATOM 968 N N . ALA A 1 122 ? 0.22 -14.57 -12.719 1 97.12 122 ALA A N 1
ATOM 969 C CA . ALA A 1 122 ? 0.724 -15.867 -12.281 1 97.12 122 ALA A CA 1
ATOM 970 C C . ALA A 1 122 ? 1.812 -16.375 -13.219 1 97.12 122 ALA A C 1
ATOM 972 O O . ALA A 1 122 ? 2.84 -16.891 -12.773 1 97.12 122 ALA A O 1
ATOM 973 N N . MET A 1 123 ? 1.571 -16.266 -14.508 1 94.81 123 MET A N 1
ATOM 974 C CA . MET A 1 123 ? 2.555 -16.719 -15.492 1 94.81 123 MET A CA 1
ATOM 975 C C . MET A 1 123 ? 3.852 -15.922 -15.359 1 94.81 123 MET A C 1
ATOM 977 O O . MET A 1 123 ? 4.941 -16.5 -15.375 1 94.81 123 MET A O 1
ATOM 981 N N . LEU A 1 124 ? 3.742 -14.648 -15.211 1 93.31 124 LEU A N 1
ATOM 982 C CA . LEU A 1 124 ? 4.898 -13.781 -15.031 1 93.31 124 LEU A CA 1
ATOM 983 C C . LEU A 1 124 ? 5.707 -14.195 -13.812 1 93.31 124 LEU A C 1
ATOM 985 O O . LEU A 1 124 ? 6.934 -14.297 -13.883 1 93.31 124 LEU A O 1
ATOM 989 N N . TYR A 1 125 ? 5.016 -14.422 -12.68 1 97.56 125 TYR A N 1
ATOM 990 C CA . TYR A 1 125 ? 5.68 -14.789 -11.438 1 97.56 125 TYR A CA 1
ATOM 991 C C . TYR A 1 125 ? 6.348 -16.156 -11.555 1 97.56 125 TYR A C 1
ATOM 993 O O . TYR A 1 125 ? 7.469 -16.344 -11.086 1 97.56 125 TYR A O 1
ATOM 1001 N N . ALA A 1 126 ? 5.68 -17.094 -12.234 1 97.62 126 ALA A N 1
ATOM 1002 C CA . ALA A 1 126 ? 6.254 -18.406 -12.43 1 97.62 126 ALA A CA 1
ATOM 1003 C C . ALA A 1 126 ? 7.527 -18.344 -13.273 1 97.62 126 ALA A C 1
ATOM 1005 O O . ALA A 1 126 ? 8.555 -18.922 -12.906 1 97.62 126 ALA A O 1
ATOM 1006 N N . GLN A 1 127 ? 7.465 -17.625 -14.32 1 95.62 127 GLN A N 1
ATOM 1007 C CA . GLN A 1 127 ? 8.602 -17.5 -15.227 1 95.62 127 GLN A CA 1
ATOM 1008 C C . GLN A 1 127 ? 9.766 -16.797 -14.547 1 95.62 127 GLN A C 1
ATOM 1010 O O . GLN A 1 127 ? 10.93 -17.047 -14.867 1 95.62 127 GLN A O 1
ATOM 1015 N N . ALA A 1 128 ? 9.438 -15.961 -13.586 1 95.75 128 ALA A N 1
ATOM 1016 C CA . ALA A 1 128 ? 10.469 -15.242 -12.836 1 95.75 128 ALA A CA 1
ATOM 1017 C C . ALA A 1 128 ? 11.047 -16.109 -11.719 1 95.75 128 ALA A C 1
ATOM 1019 O O . ALA A 1 128 ? 11.977 -15.711 -11.031 1 95.75 128 ALA A O 1
ATOM 1020 N N . GLY A 1 129 ? 10.445 -17.25 -11.469 1 97.06 129 GLY A N 1
ATOM 1021 C CA . GLY A 1 129 ? 10.961 -18.172 -10.477 1 97.06 129 GLY A CA 1
ATOM 1022 C C . GLY A 1 129 ? 10.461 -17.891 -9.07 1 97.06 129 GLY A C 1
ATOM 1023 O O . GLY A 1 129 ? 11.102 -18.281 -8.094 1 97.06 129 GLY A O 1
ATOM 1024 N N . ILE A 1 130 ? 9.336 -17.219 -8.953 1 98.19 130 ILE A N 1
ATOM 1025 C CA . ILE A 1 130 ? 8.742 -16.969 -7.648 1 98.19 130 ILE A CA 1
ATOM 1026 C C . ILE A 1 130 ? 8.156 -18.266 -7.082 1 98.19 130 ILE A C 1
ATOM 1028 O O . ILE A 1 130 ? 7.172 -18.781 -7.602 1 98.19 130 ILE A O 1
ATOM 1032 N N . SER A 1 131 ? 8.641 -18.703 -6.008 1 98.31 131 SER A N 1
ATOM 1033 C CA . SER A 1 131 ? 8.328 -20.031 -5.488 1 98.31 131 SER A CA 1
ATOM 1034 C C . SER A 1 131 ? 6.922 -20.078 -4.895 1 98.31 131 SER A C 1
ATOM 1036 O O . SER A 1 131 ? 6.266 -21.125 -4.914 1 98.31 131 SER A O 1
ATOM 1038 N N . ASN A 1 132 ? 6.496 -18.953 -4.32 1 98.81 132 ASN A N 1
ATOM 1039 C CA . ASN A 1 132 ? 5.211 -18.906 -3.627 1 98.81 132 ASN A CA 1
ATOM 1040 C C . ASN A 1 132 ? 4.375 -17.719 -4.082 1 98.81 132 ASN A C 1
ATOM 1042 O O . ASN A 1 132 ? 4.797 -16.578 -3.951 1 98.81 132 ASN A O 1
ATOM 1046 N N . TYR A 1 133 ? 3.256 -18.062 -4.66 1 98.88 133 TYR A N 1
ATOM 1047 C CA . TYR A 1 133 ? 2.291 -17.062 -5.082 1 98.88 133 TYR A CA 1
ATOM 1048 C C . TYR A 1 133 ? 0.906 -17.359 -4.523 1 98.88 133 TYR A C 1
ATOM 1050 O O . TYR A 1 133 ? 0.382 -18.453 -4.711 1 98.88 133 TYR A O 1
ATOM 1058 N N . TRP A 1 134 ? 0.346 -16.359 -3.744 1 98.94 134 TRP A N 1
ATOM 1059 C CA . TRP A 1 134 ? -0.997 -16.469 -3.184 1 98.94 134 TRP A CA 1
ATOM 1060 C C . TRP A 1 134 ? -1.95 -15.5 -3.875 1 98.94 134 TRP A C 1
ATOM 1062 O O . TRP A 1 134 ? -1.642 -14.312 -4.023 1 98.94 134 TRP A O 1
ATOM 1072 N N . LEU A 1 135 ? -3.006 -16.062 -4.297 1 98.81 135 LEU A N 1
ATOM 1073 C CA . LEU A 1 135 ? -4.09 -15.266 -4.855 1 98.81 135 LEU A CA 1
ATOM 1074 C C . LEU A 1 135 ? -5.324 -15.328 -3.961 1 98.81 135 LEU A C 1
ATOM 1076 O O . LEU A 1 135 ? -5.977 -16.359 -3.863 1 98.81 135 LEU A O 1
ATOM 1080 N N . ILE A 1 136 ? -5.574 -14.266 -3.258 1 98.69 136 ILE A N 1
ATOM 1081 C CA . ILE A 1 136 ? -6.828 -14.148 -2.52 1 98.69 136 ILE A CA 1
ATOM 1082 C C . ILE A 1 136 ? -7.961 -13.797 -3.482 1 98.69 136 ILE A C 1
ATOM 1084 O O . ILE A 1 136 ? -8.07 -12.648 -3.924 1 98.69 136 ILE A O 1
ATOM 1088 N N . ASN A 1 137 ? -8.766 -14.734 -3.812 1 98.44 137 ASN A N 1
ATOM 1089 C CA . ASN A 1 137 ? -9.891 -14.656 -4.734 1 98.44 137 ASN A CA 1
ATOM 1090 C C . ASN A 1 137 ? -11.172 -14.219 -4.023 1 98.44 137 ASN A C 1
ATOM 1092 O O . ASN A 1 137 ? -11.883 -15.047 -3.455 1 98.44 137 ASN A O 1
ATOM 1096 N N . LEU A 1 138 ? -11.5 -13.008 -4.102 1 97.44 138 LEU A N 1
ATOM 1097 C CA . LEU A 1 138 ? -12.664 -12.477 -3.402 1 97.44 138 LEU A CA 1
ATOM 1098 C C . LEU A 1 138 ? -13.945 -12.797 -4.16 1 97.44 138 LEU A C 1
ATOM 1100 O O . LEU A 1 138 ? -15.039 -12.695 -3.604 1 97.44 138 LEU A O 1
ATOM 1104 N N . VAL A 1 139 ? -13.773 -13.109 -5.445 1 95.69 139 VAL A N 1
ATOM 1105 C CA . VAL A 1 139 ? -14.938 -13.477 -6.254 1 95.69 139 VAL A CA 1
ATOM 1106 C C . VAL A 1 139 ? -15.547 -14.773 -5.727 1 95.69 139 VAL A C 1
ATOM 1108 O O . VAL A 1 139 ? -16.75 -14.836 -5.453 1 95.69 139 VAL A O 1
ATOM 1111 N N . ASP A 1 140 ? -14.703 -15.734 -5.523 1 97.25 140 ASP A N 1
ATOM 1112 C CA . ASP A 1 140 ? -15.164 -17.047 -5.066 1 97.25 140 ASP A CA 1
ATOM 1113 C C . ASP A 1 140 ? -14.93 -17.219 -3.566 1 97.25 140 ASP A C 1
ATOM 1115 O O . ASP A 1 140 ? -15.211 -18.281 -3.006 1 97.25 140 ASP A O 1
ATOM 1119 N N . ASN A 1 141 ? -14.375 -16.219 -2.898 1 97.69 141 ASN A N 1
ATOM 1120 C CA . ASN A 1 141 ? -14.07 -16.25 -1.474 1 97.69 141 ASN A CA 1
ATOM 1121 C C . ASN A 1 141 ? -13.188 -17.438 -1.107 1 97.69 141 ASN A C 1
ATOM 1123 O O . ASN A 1 141 ? -13.562 -18.25 -0.258 1 97.69 141 ASN A O 1
ATOM 1127 N N . GLN A 1 142 ? -12.008 -17.406 -1.653 1 98.5 142 GLN A N 1
ATOM 1128 C CA . GLN A 1 142 ? -11.055 -18.484 -1.375 1 98.5 142 GLN A CA 1
ATOM 1129 C C . GLN A 1 142 ? -9.625 -18.016 -1.596 1 98.5 142 GLN A C 1
ATOM 1131 O O . GLN A 1 142 ? -9.391 -17 -2.275 1 98.5 142 GLN A O 1
ATOM 1136 N N . LEU A 1 143 ? -8.734 -18.734 -1.017 1 98.75 143 LEU A N 1
ATOM 1137 C CA . LEU A 1 143 ? -7.309 -18.531 -1.252 1 98.75 143 LEU A CA 1
ATOM 1138 C C . LEU A 1 143 ? -6.766 -19.578 -2.223 1 98.75 143 LEU A C 1
ATOM 1140 O O . LEU A 1 143 ? -6.992 -20.781 -2.041 1 98.75 143 LEU A O 1
ATOM 1144 N N . GLU A 1 144 ? -6.105 -19.172 -3.25 1 98.88 144 GLU A N 1
ATOM 1145 C CA . GLU A 1 144 ? -5.395 -20.047 -4.188 1 98.88 144 GLU A CA 1
ATOM 1146 C C . GLU A 1 144 ? -3.885 -19.969 -3.973 1 98.88 144 GLU A C 1
ATOM 1148 O O . GLU A 1 144 ? -3.295 -18.891 -4.07 1 98.88 144 GLU A O 1
ATOM 1153 N N . VAL A 1 145 ? -3.295 -21.094 -3.689 1 98.81 145 VAL A N 1
ATOM 1154 C CA . VAL A 1 145 ? -1.87 -21.156 -3.381 1 98.81 145 VAL A CA 1
ATOM 1155 C C . VAL A 1 145 ? -1.118 -21.797 -4.547 1 98.81 145 VAL A C 1
ATOM 1157 O O . VAL A 1 145 ? -1.313 -22.984 -4.852 1 98.81 145 VAL A O 1
ATOM 1160 N N . PHE A 1 146 ? -0.266 -20.984 -5.184 1 98.81 146 PHE A N 1
ATOM 1161 C CA . PHE A 1 146 ? 0.55 -21.438 -6.305 1 98.81 146 PHE A CA 1
ATOM 1162 C C . PHE A 1 146 ? 1.979 -21.719 -5.855 1 98.81 146 PHE A C 1
ATOM 1164 O O . PHE A 1 146 ? 2.619 -20.875 -5.23 1 98.81 146 PHE A O 1
ATOM 1171 N N . THR A 1 147 ? 2.521 -22.906 -6.184 1 98.5 147 THR A N 1
ATOM 1172 C CA . THR A 1 147 ? 3.895 -23.297 -5.875 1 98.5 147 THR A CA 1
ATOM 1173 C C . THR A 1 147 ? 4.512 -24.062 -7.039 1 98.5 147 THR A C 1
ATOM 1175 O O . THR A 1 147 ? 3.834 -24.359 -8.023 1 98.5 147 THR A O 1
ATOM 1178 N N . LYS A 1 148 ? 5.809 -24.328 -6.938 1 98.06 148 LYS A N 1
ATOM 1179 C CA . LYS A 1 148 ? 6.57 -25.125 -7.891 1 98.06 148 LYS A CA 1
ATOM 1180 C C . LYS A 1 148 ? 6.516 -24.531 -9.289 1 98.06 148 LYS A C 1
ATOM 1182 O O . LYS A 1 148 ? 6.129 -25.203 -10.25 1 98.06 148 LYS A O 1
ATOM 1187 N N . PRO A 1 149 ? 6.98 -23.328 -9.32 1 98 149 PRO A N 1
ATOM 1188 C CA . PRO A 1 149 ? 6.945 -22.656 -10.625 1 98 149 PRO A CA 1
ATOM 1189 C C . PRO A 1 149 ? 7.812 -23.359 -11.672 1 98 149 PRO A C 1
ATOM 1191 O O . PRO A 1 149 ? 8.82 -23.969 -11.328 1 98 149 PRO A O 1
ATOM 1194 N N . HIS A 1 150 ? 7.426 -23.266 -12.938 1 96.75 150 HIS A N 1
ATOM 1195 C CA . HIS A 1 150 ? 8.227 -23.625 -14.102 1 96.75 150 HIS A CA 1
ATOM 1196 C C . HIS A 1 150 ? 7.988 -22.641 -15.258 1 96.75 150 HIS A C 1
ATOM 1198 O O . HIS A 1 150 ? 7.219 -21.688 -15.117 1 96.75 150 HIS A O 1
ATOM 1204 N N . GLN A 1 151 ? 8.609 -22.859 -16.328 1 94 151 GLN A N 1
ATOM 1205 C CA . GLN A 1 151 ? 8.586 -21.906 -17.438 1 94 151 GLN A CA 1
ATOM 1206 C C . GLN A 1 151 ? 7.199 -21.828 -18.062 1 94 151 GLN A C 1
ATOM 1208 O O . GLN A 1 151 ? 6.836 -20.812 -18.656 1 94 151 GLN A O 1
ATOM 1213 N N . LYS A 1 152 ? 6.398 -22.859 -17.875 1 96.44 152 LYS A N 1
ATOM 1214 C CA . LYS A 1 152 ? 5.055 -22.891 -18.438 1 96.44 152 LYS A CA 1
ATOM 1215 C C . LYS A 1 152 ? 4.02 -22.438 -17.422 1 96.44 152 LYS A C 1
ATOM 1217 O O . LYS A 1 152 ? 2.814 -22.484 -17.688 1 96.44 152 LYS A O 1
ATOM 1222 N N . GLY A 1 153 ? 4.406 -22.031 -16.312 1 97.31 153 GLY A N 1
ATOM 1223 C CA . GLY A 1 153 ? 3.5 -21.562 -15.281 1 97.31 153 GLY A CA 1
ATOM 1224 C C . GLY A 1 153 ? 3.527 -22.406 -14.031 1 97.31 153 GLY A C 1
ATOM 1225 O O . GLY A 1 153 ? 4.418 -23.25 -13.859 1 97.31 153 GLY A O 1
ATOM 1226 N N . TYR A 1 154 ? 2.605 -22.031 -13.102 1 98.38 154 TYR A N 1
ATOM 1227 C CA . TYR A 1 154 ? 2.406 -22.875 -11.93 1 98.38 154 TYR A CA 1
ATOM 1228 C C . TYR A 1 154 ? 1.481 -24.031 -12.25 1 98.38 154 TYR A C 1
ATOM 1230 O O . TYR A 1 154 ? 0.559 -23.906 -13.055 1 98.38 154 TYR A O 1
ATOM 1238 N N . PRO A 1 155 ? 1.729 -25.203 -11.586 1 97.75 155 PRO A N 1
ATOM 1239 C CA . PRO A 1 155 ? 0.655 -26.203 -11.594 1 97.75 155 PRO A CA 1
ATOM 1240 C C . PRO A 1 155 ? -0.633 -25.688 -10.953 1 97.75 155 PRO A C 1
ATOM 1242 O O . PRO A 1 155 ? -0.66 -24.578 -10.414 1 97.75 155 PRO A O 1
ATOM 1245 N N . SER A 1 156 ? -1.67 -26.516 -11.039 1 97.38 156 SER A N 1
ATOM 1246 C CA . SER A 1 156 ? -2.943 -26.141 -10.43 1 97.38 156 SER A CA 1
ATOM 1247 C C . SER A 1 156 ? -2.768 -25.781 -8.961 1 97.38 156 SER A C 1
ATOM 1249 O O . SER A 1 156 ? -2.066 -26.469 -8.227 1 97.38 156 SER A O 1
ATOM 1251 N N . PRO A 1 157 ? -3.383 -24.734 -8.547 1 98.31 157 PRO A N 1
ATOM 1252 C CA . PRO A 1 157 ? -3.188 -24.266 -7.172 1 98.31 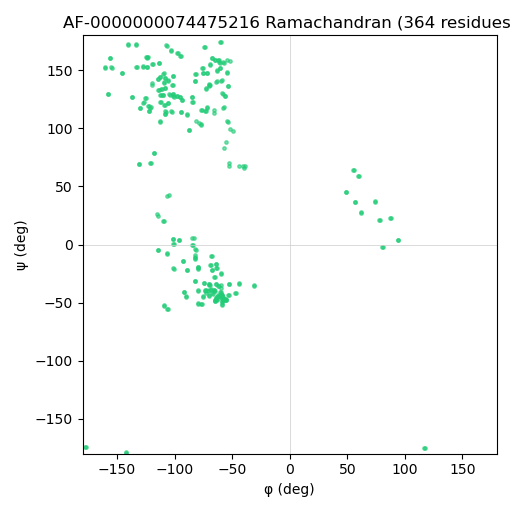157 PRO A CA 1
ATOM 1253 C C . PRO A 1 157 ? -3.924 -25.109 -6.141 1 98.31 157 PRO A C 1
ATOM 1255 O O . PRO A 1 157 ? -4.945 -25.734 -6.461 1 98.31 157 PRO A O 1
ATOM 1258 N N . ALA A 1 158 ? -3.436 -25.172 -4.961 1 98.44 158 ALA A N 1
ATOM 1259 C CA . ALA A 1 158 ? -4.215 -25.625 -3.812 1 98.44 158 ALA A CA 1
ATOM 1260 C C . ALA A 1 158 ? -5.242 -24.578 -3.395 1 98.44 158 ALA A C 1
ATOM 1262 O O . ALA A 1 158 ? -4.926 -23.391 -3.305 1 98.44 158 ALA A O 1
ATOM 1263 N N . ILE A 1 159 ? -6.406 -25 -3.174 1 98.62 159 ILE A N 1
ATOM 1264 C CA . ILE A 1 159 ? -7.488 -24.094 -2.812 1 98.62 159 ILE A CA 1
ATOM 1265 C C . ILE A 1 159 ? -7.773 -24.203 -1.315 1 98.62 159 ILE A C 1
ATOM 1267 O O . ILE A 1 159 ? -7.941 -25.312 -0.785 1 98.62 159 ILE A O 1
ATOM 1271 N N . HIS A 1 160 ? -7.809 -23.062 -0.625 1 98.62 160 HIS A N 1
ATOM 1272 C CA . HIS A 1 160 ? -8.141 -22.984 0.793 1 98.62 160 HIS A CA 1
ATOM 1273 C C . HIS A 1 160 ? -9.383 -22.125 1.024 1 98.62 160 HIS A C 1
ATOM 1275 O O . HIS A 1 160 ? -9.5 -21.031 0.47 1 98.62 160 HIS A O 1
ATOM 1281 N N . ARG A 1 161 ? -10.211 -22.609 1.889 1 98.19 161 ARG A N 1
ATOM 1282 C CA . ARG A 1 161 ? -11.484 -21.953 2.156 1 98.19 161 ARG A CA 1
ATOM 1283 C C . ARG A 1 161 ? -11.383 -21.062 3.393 1 98.19 161 ARG A C 1
ATOM 1285 O O . ARG A 1 161 ? -10.469 -21.203 4.199 1 98.19 161 ARG A O 1
ATOM 1292 N N . PRO A 1 162 ? -12.391 -20.188 3.521 1 97.62 162 PRO A N 1
ATOM 1293 C CA . PRO A 1 162 ? -12.336 -19.188 4.59 1 97.62 162 PRO A CA 1
ATOM 1294 C C . PRO A 1 162 ? -12.266 -19.812 5.98 1 97.62 162 PRO A C 1
ATOM 1296 O O . PRO A 1 162 ? -11.703 -19.219 6.906 1 97.62 162 PRO A O 1
ATOM 1299 N N . GLU A 1 163 ? -12.734 -21.016 6.164 1 97.44 163 GLU A N 1
ATOM 1300 C CA . GLU A 1 163 ? -12.805 -21.625 7.488 1 97.44 163 GLU A CA 1
ATOM 1301 C C . GLU A 1 163 ? -11.461 -22.234 7.883 1 97.44 163 GLU A C 1
ATOM 1303 O O . GLU A 1 163 ? -11.266 -22.625 9.039 1 97.44 163 GLU A O 1
ATOM 1308 N N . GLN A 1 164 ? -10.547 -22.188 7.008 1 98.12 164 GLN A N 1
ATOM 1309 C CA . GLN A 1 164 ? -9.281 -22.859 7.246 1 98.12 164 GLN A CA 1
ATOM 1310 C C . GLN A 1 164 ? -8.242 -21.906 7.824 1 98.12 164 GLN A C 1
ATOM 1312 O O . GLN A 1 164 ? -8.438 -20.688 7.812 1 98.12 164 GLN A O 1
ATOM 1317 N N . VAL A 1 165 ? -7.23 -22.5 8.398 1 98.06 165 VAL A N 1
ATOM 1318 C CA . VAL A 1 165 ? -6.016 -21.828 8.844 1 98.06 165 VAL A CA 1
ATOM 1319 C C . VAL A 1 165 ? -4.867 -22.141 7.887 1 98.06 165 VAL A C 1
ATOM 1321 O O . VAL A 1 165 ? -4.754 -23.266 7.398 1 98.06 165 VAL A O 1
ATOM 1324 N N . ILE A 1 166 ? -4.074 -21.188 7.629 1 97.81 166 ILE A N 1
ATOM 1325 C CA . ILE A 1 166 ? -2.967 -21.391 6.703 1 97.81 166 ILE A CA 1
ATOM 1326 C C . ILE A 1 166 ? -1.657 -20.953 7.355 1 97.81 166 ILE A C 1
ATOM 1328 O O . ILE A 1 166 ? -1.653 -20.094 8.242 1 97.81 166 ILE A O 1
ATOM 1332 N N . SER A 1 167 ? -0.573 -21.562 6.891 1 97.69 167 SER A N 1
ATOM 1333 C CA . SER A 1 167 ? 0.756 -21.188 7.363 1 97.69 167 SER A CA 1
ATOM 1334 C C . SER A 1 167 ? 1.548 -20.469 6.281 1 97.69 167 SER A C 1
ATOM 1336 O O . SER A 1 167 ? 1.402 -20.766 5.094 1 97.69 167 SER A O 1
ATOM 1338 N N . LEU A 1 168 ? 2.387 -19.531 6.703 1 97.75 168 LEU A N 1
ATOM 1339 C CA . LEU A 1 168 ? 3.352 -18.953 5.773 1 97.75 168 LEU A CA 1
ATOM 1340 C C . LEU A 1 168 ? 4.289 -20.031 5.23 1 97.75 168 LEU A C 1
ATOM 1342 O O . LEU A 1 168 ? 4.582 -21.016 5.918 1 97.75 168 LEU A O 1
ATOM 1346 N N . PRO A 1 169 ? 4.816 -19.844 4.016 1 97.12 169 PRO A N 1
ATOM 1347 C CA . PRO A 1 169 ? 5.648 -20.875 3.398 1 97.12 169 PRO A CA 1
ATOM 1348 C C . PRO A 1 169 ? 6.836 -21.266 4.273 1 97.12 169 PRO A C 1
ATOM 1350 O O . PRO A 1 169 ? 7.57 -20.406 4.754 1 97.12 169 PRO A O 1
ATOM 1353 N N . ASN A 1 170 ? 7.004 -22.578 4.535 1 94.56 170 ASN A N 1
ATOM 1354 C CA . ASN A 1 170 ? 8.141 -23.188 5.215 1 94.56 170 ASN A CA 1
ATOM 1355 C C . ASN A 1 170 ? 8.281 -22.672 6.648 1 94.56 170 ASN A C 1
ATOM 1357 O O . ASN A 1 170 ? 9.391 -22.469 7.129 1 94.56 170 ASN A O 1
ATOM 1361 N N . THR A 1 171 ? 7.105 -22.25 7.266 1 96.62 171 THR A N 1
ATOM 1362 C CA . THR A 1 171 ? 7.086 -21.828 8.664 1 96.62 171 THR A CA 1
ATOM 1363 C C . THR A 1 171 ? 5.922 -22.469 9.406 1 96.62 171 THR A C 1
ATOM 1365 O O . THR A 1 171 ? 5.082 -23.141 8.797 1 96.62 171 THR A O 1
ATOM 1368 N N . THR A 1 172 ? 5.926 -22.281 10.695 1 94.62 172 THR A N 1
ATOM 1369 C CA . THR A 1 172 ? 4.805 -22.703 11.523 1 94.62 172 THR A CA 1
ATOM 1370 C C . THR A 1 172 ? 3.912 -21.516 11.883 1 94.62 172 THR A C 1
ATOM 1372 O O . THR A 1 172 ? 2.969 -21.656 12.664 1 94.62 172 THR A O 1
ATOM 1375 N N . VAL A 1 173 ? 4.246 -20.422 11.328 1 95.06 173 VAL A N 1
ATOM 1376 C CA . VAL A 1 173 ? 3.436 -19.234 11.555 1 95.06 173 VAL A CA 1
ATOM 1377 C C . VAL A 1 173 ? 2.117 -19.344 10.797 1 95.06 173 VAL A C 1
ATOM 1379 O O . VAL A 1 173 ? 2.105 -19.359 9.562 1 95.06 173 VAL A O 1
ATOM 1382 N N . ASN A 1 174 ? 0.969 -19.422 11.508 1 96.19 174 ASN A N 1
ATOM 1383 C CA . ASN A 1 174 ? -0.32 -19.609 10.852 1 96.19 174 ASN A CA 1
ATOM 1384 C C . ASN A 1 174 ? -1.314 -18.516 11.234 1 96.19 174 ASN A C 1
ATOM 1386 O O . ASN A 1 174 ? -1.087 -17.766 12.188 1 96.19 174 ASN A O 1
ATOM 1390 N N . PHE A 1 175 ? -2.273 -18.375 10.492 1 96.81 175 PHE A N 1
ATOM 1391 C CA . PHE A 1 175 ? -3.332 -17.406 10.742 1 96.81 175 PHE A CA 1
ATOM 1392 C C . PHE A 1 175 ? -4.629 -17.828 10.07 1 96.81 175 PHE A C 1
ATOM 1394 O O . PHE A 1 175 ? -4.609 -18.562 9.078 1 96.81 175 PHE A O 1
ATOM 1401 N N . PRO A 1 176 ? -5.789 -17.406 10.625 1 97.88 176 PRO A N 1
ATOM 1402 C CA . PRO A 1 176 ? -7.09 -17.75 10.039 1 97.88 176 PRO A CA 1
ATOM 1403 C C . PRO A 1 176 ? -7.363 -17 8.742 1 97.88 176 PRO A C 1
ATOM 1405 O O . PRO A 1 176 ? -6.98 -15.828 8.602 1 97.88 176 PRO A O 1
ATOM 1408 N N . LEU A 1 177 ? -8.062 -17.609 7.863 1 98.19 177 LEU A N 1
ATOM 1409 C CA . LEU A 1 177 ? -8.359 -17.016 6.57 1 98.19 177 LEU A CA 1
ATOM 1410 C C . LEU A 1 177 ? -9.648 -16.203 6.629 1 98.19 177 LEU A C 1
ATOM 1412 O O . LEU A 1 177 ? -9.891 -15.344 5.777 1 98.19 177 LEU A O 1
ATOM 1416 N N . ALA A 1 178 ? -10.5 -16.469 7.566 1 97.44 178 ALA A N 1
ATOM 1417 C CA . ALA A 1 178 ? -11.859 -15.93 7.633 1 97.44 178 ALA A CA 1
ATOM 1418 C C . ALA A 1 178 ? -11.836 -14.406 7.551 1 97.44 178 ALA A C 1
ATOM 1420 O O . ALA A 1 178 ? -12.617 -13.805 6.805 1 97.44 178 ALA A O 1
ATOM 1421 N N . PRO A 1 179 ? -10.906 -13.766 8.266 1 96.94 179 PRO A N 1
ATOM 1422 C CA . PRO A 1 179 ? -10.938 -12.297 8.258 1 96.94 179 PRO A CA 1
ATOM 1423 C C . PRO A 1 179 ? -10.664 -11.719 6.867 1 96.94 179 PRO A C 1
ATOM 1425 O O . PRO A 1 179 ? -10.906 -10.531 6.637 1 96.94 179 PRO A O 1
ATOM 1428 N N . LEU A 1 180 ? -10.125 -12.477 5.949 1 97.81 180 LEU A N 1
ATOM 1429 C CA . LEU A 1 180 ? -9.742 -11.977 4.633 1 97.81 180 LEU A CA 1
ATOM 1430 C C . LEU A 1 180 ? -10.945 -11.938 3.697 1 97.81 180 LEU A C 1
ATOM 1432 O O . LEU A 1 180 ? -10.883 -11.344 2.617 1 97.81 180 LEU A O 1
ATOM 1436 N N . PHE A 1 181 ? -12.008 -12.531 4.09 1 96.56 181 PHE A N 1
ATOM 1437 C CA . PHE A 1 181 ? -13.219 -12.594 3.273 1 96.56 181 PHE A CA 1
ATOM 1438 C C . PHE A 1 181 ? -14.398 -11.969 4.008 1 96.56 181 PHE A C 1
ATOM 1440 O O . PHE A 1 181 ? -15.367 -12.656 4.332 1 96.56 181 PHE A O 1
ATOM 1447 N N . PRO A 1 182 ? -14.234 -10.641 4.098 1 85.5 182 PRO A N 1
ATOM 1448 C CA . PRO A 1 182 ? -15.273 -9.984 4.891 1 85.5 182 PRO A CA 1
ATOM 1449 C C . PRO A 1 182 ? -16.641 -9.984 4.195 1 85.5 182 PRO A C 1
ATOM 1451 O O . PRO A 1 182 ? -16.703 -9.891 2.969 1 85.5 182 PRO A O 1
ATOM 1454 N N . THR A 1 183 ? -17.641 -10.258 4.926 1 80.56 183 THR A N 1
ATOM 1455 C CA . THR A 1 183 ? -19.016 -10.219 4.449 1 80.56 183 THR A CA 1
ATOM 1456 C C . THR A 1 183 ? -19.766 -9.031 5.051 1 80.56 183 THR A C 1
ATOM 1458 O O . THR A 1 183 ? -19.484 -8.625 6.184 1 80.56 183 THR A O 1
ATOM 1461 N N . ALA A 1 184 ? -20.5 -8.328 4.195 1 66.94 184 ALA A N 1
ATOM 1462 C CA . ALA A 1 184 ? -21.281 -7.199 4.699 1 66.94 184 ALA A CA 1
ATOM 1463 C C . ALA A 1 184 ? -22.203 -7.633 5.832 1 66.94 184 ALA A C 1
ATOM 1465 O O . ALA A 1 184 ? -22.672 -8.781 5.867 1 66.94 184 ALA A O 1
ATOM 1466 N N . MET B 1 1 ? -7.496 28.406 -32.719 1 19.48 1 MET B N 1
ATOM 1467 C CA . MET B 1 1 ? -8.023 27.656 -31.578 1 19.48 1 MET B CA 1
ATOM 1468 C C . MET B 1 1 ? -7.578 26.203 -31.641 1 19.48 1 MET B C 1
ATOM 1470 O O . MET B 1 1 ? -7.898 25.484 -32.594 1 19.48 1 MET B O 1
ATOM 1474 N N . THR B 1 2 ? -6.539 25.578 -31.203 1 24.41 2 THR B N 1
ATOM 1475 C CA . THR B 1 2 ? -5.953 24.328 -31.703 1 24.41 2 THR B CA 1
ATOM 1476 C C . THR B 1 2 ? -6.715 23.125 -31.156 1 24.41 2 THR B C 1
ATOM 1478 O O . THR B 1 2 ? -6.895 22.984 -29.953 1 24.41 2 THR B O 1
ATOM 1481 N N . PRO B 1 3 ? -7.512 22.406 -31.828 1 22.12 3 PRO B N 1
ATOM 1482 C CA . PRO B 1 3 ? -8.523 21.422 -31.438 1 22.12 3 PRO B CA 1
ATOM 1483 C C . PRO B 1 3 ? -7.957 20.328 -30.531 1 22.12 3 PRO B C 1
ATOM 1485 O O . PRO B 1 3 ? -6.785 19.953 -30.672 1 22.12 3 PRO B O 1
ATOM 1488 N N . ILE B 1 4 ? -8.234 20.375 -29.391 1 28.56 4 ILE B N 1
ATOM 1489 C CA . ILE B 1 4 ? -7.781 19.422 -28.375 1 28.56 4 ILE B CA 1
ATOM 1490 C C . ILE B 1 4 ? -8.109 18 -28.828 1 28.56 4 ILE B C 1
ATOM 1492 O O . ILE B 1 4 ? -9.273 17.672 -29.047 1 28.56 4 ILE B O 1
ATOM 1496 N N . GLN B 1 5 ? -7.547 17.25 -29.859 1 26.81 5 GLN B N 1
ATOM 1497 C CA . GLN B 1 5 ? -7.871 15.914 -30.359 1 26.81 5 GLN B CA 1
ATOM 1498 C C . GLN B 1 5 ? -7.91 14.898 -29.219 1 26.81 5 GLN B C 1
ATOM 1500 O O . GLN B 1 5 ? -6.992 14.844 -28.406 1 26.81 5 GLN B O 1
ATOM 1505 N N . THR B 1 6 ? -8.977 14.578 -28.75 1 30.06 6 THR B N 1
ATOM 1506 C CA . THR B 1 6 ? -9.359 13.492 -27.859 1 30.06 6 THR B CA 1
ATOM 1507 C C . THR B 1 6 ? -8.625 12.203 -28.219 1 30.06 6 THR B C 1
ATOM 1509 O O . THR B 1 6 ? -8.758 11.703 -29.344 1 30.06 6 THR B O 1
ATOM 1512 N N . LEU B 1 7 ? -7.312 11.977 -28.125 1 31.89 7 LEU B N 1
ATOM 1513 C CA . LEU B 1 7 ? -6.633 10.82 -28.703 1 31.89 7 LEU B CA 1
ATOM 1514 C C . LEU B 1 7 ? -7.238 9.523 -28.188 1 31.89 7 LEU B C 1
ATOM 1516 O O . LEU B 1 7 ? -7.395 9.344 -26.969 1 31.89 7 LEU B O 1
ATOM 1520 N N . ILE B 1 8 ? -8.188 9.016 -28.609 1 31.91 8 ILE B N 1
ATOM 1521 C CA . ILE B 1 8 ? -8.586 7.609 -28.578 1 31.91 8 ILE B CA 1
ATOM 1522 C C . ILE B 1 8 ? -7.371 6.723 -28.844 1 31.91 8 ILE B C 1
ATOM 1524 O O . ILE B 1 8 ? -6.781 6.762 -29.922 1 31.91 8 ILE B O 1
ATOM 1528 N N . LEU B 1 9 ? -6.355 6.707 -27.828 1 37.94 9 LEU B N 1
ATOM 1529 C CA . LEU B 1 9 ? -5.238 5.82 -28.141 1 37.94 9 LEU B CA 1
ATOM 1530 C C . LEU B 1 9 ? -5.688 4.363 -28.156 1 37.94 9 LEU B C 1
ATOM 1532 O O . LEU B 1 9 ? -6.555 3.965 -27.375 1 37.94 9 LEU B O 1
ATOM 1536 N N . THR B 1 10 ? -5.672 3.818 -29.109 1 36.81 10 THR B N 1
ATOM 1537 C CA . THR B 1 10 ? -5.785 2.365 -29.078 1 36.81 10 THR B CA 1
ATOM 1538 C C . THR B 1 10 ? -4.762 1.766 -28.109 1 36.81 10 THR B C 1
ATOM 1540 O O . THR B 1 10 ? -3.805 2.438 -27.719 1 36.81 10 THR B O 1
ATOM 1543 N N . LEU B 1 11 ? -4.91 0.502 -27.531 1 41 11 LEU B N 1
ATOM 1544 C CA . LEU B 1 11 ? -3.918 -0.165 -26.688 1 41 11 LEU B CA 1
ATOM 1545 C C . LEU B 1 11 ? -2.52 -0.018 -27.281 1 41 11 LEU B C 1
ATOM 1547 O O . LEU B 1 11 ? -1.556 0.216 -26.547 1 41 11 LEU B O 1
ATOM 1551 N N . THR B 1 12 ? -2.426 -0.002 -28.484 1 42.25 12 THR B N 1
ATOM 1552 C CA . THR B 1 12 ? -1.167 0.109 -29.219 1 42.25 12 THR B CA 1
ATOM 1553 C C . THR B 1 12 ? -0.602 1.522 -29.109 1 42.25 12 THR B C 1
ATOM 1555 O O . THR B 1 12 ? 0.596 1.7 -28.875 1 42.25 12 THR B O 1
ATOM 1558 N N . GLN B 1 13 ? -1.361 2.512 -29.203 1 44.12 13 GLN B N 1
ATOM 1559 C CA . GLN B 1 13 ? -0.841 3.875 -29.156 1 44.12 13 GLN B CA 1
ATOM 1560 C C . GLN B 1 13 ? -0.457 4.273 -27.734 1 44.12 13 GLN B C 1
ATOM 1562 O O . GLN B 1 13 ? 0.556 4.945 -27.531 1 44.12 13 GLN B O 1
ATOM 1567 N N . TYR B 1 14 ? -1.245 4.012 -26.766 1 44.78 14 TYR B N 1
ATOM 1568 C CA . TYR B 1 14 ? -0.895 4.121 -25.359 1 44.78 14 TYR B CA 1
ATOM 1569 C C . TYR B 1 14 ? 0.456 3.471 -25.078 1 44.78 14 TYR B C 1
ATOM 1571 O O . TYR B 1 14 ? 1.316 4.07 -24.422 1 44.78 14 TYR B O 1
ATOM 1579 N N . HIS B 1 15 ? 0.771 2.363 -25.609 1 46.81 15 HIS B N 1
ATOM 1580 C CA . HIS B 1 15 ? 2.068 1.704 -25.516 1 46.81 15 HIS B CA 1
ATOM 1581 C C . HIS B 1 15 ? 3.162 2.535 -26.172 1 46.81 15 HIS B C 1
ATOM 1583 O O . HIS B 1 15 ? 4.293 2.584 -25.688 1 46.81 15 HIS B O 1
ATOM 1589 N N . ARG B 1 16 ? 2.857 3.186 -27.156 1 44.69 16 ARG B N 1
ATOM 1590 C CA . ARG B 1 16 ? 3.84 3.996 -27.875 1 44.69 16 ARG B CA 1
ATOM 1591 C C . ARG B 1 16 ? 4.191 5.25 -27.078 1 44.69 16 ARG B C 1
ATOM 1593 O O . ARG B 1 16 ? 5.359 5.648 -27.016 1 44.69 16 ARG B O 1
ATOM 1600 N N . LEU B 1 17 ? 3.264 5.891 -26.422 1 46.72 17 LEU B N 1
ATOM 1601 C CA . LEU B 1 17 ? 3.594 7.074 -25.641 1 46.72 17 LEU B CA 1
ATOM 1602 C C . LEU B 1 17 ? 4.398 6.703 -24.406 1 46.72 17 LEU B C 1
ATOM 1604 O O . LEU B 1 17 ? 5.332 7.414 -24.031 1 46.72 17 LEU B O 1
ATOM 1608 N N . ILE B 1 18 ? 4.062 5.688 -23.703 1 45.66 18 ILE B N 1
ATOM 1609 C CA . ILE B 1 18 ? 4.891 5.137 -22.641 1 45.66 18 ILE B CA 1
ATOM 1610 C C . ILE B 1 18 ? 6.273 4.789 -23.188 1 45.66 18 ILE B C 1
ATOM 1612 O O . ILE B 1 18 ? 7.293 5.117 -22.578 1 45.66 18 ILE B O 1
ATOM 1616 N N . ALA B 1 19 ? 6.277 4.164 -24.25 1 45.44 19 ALA B N 1
ATOM 1617 C CA . ALA B 1 19 ? 7.527 3.818 -24.922 1 45.44 19 ALA B CA 1
ATOM 1618 C C . ALA B 1 19 ? 8.328 5.07 -25.266 1 45.44 19 ALA B C 1
ATOM 1620 O O . ALA B 1 19 ? 9.555 5.051 -25.266 1 45.44 19 ALA B O 1
ATOM 1621 N N . GLU B 1 20 ? 7.633 6 -25.609 1 45.59 20 GLU B N 1
ATOM 1622 C CA . GLU B 1 20 ? 8.344 7.23 -25.953 1 45.59 20 GLU B CA 1
ATOM 1623 C C . GLU B 1 20 ? 8.664 8.047 -24.703 1 45.59 20 GLU B C 1
ATOM 1625 O O . GLU B 1 20 ? 9.242 9.133 -24.797 1 45.59 20 GLU B O 1
ATOM 1630 N N . GLY B 1 21 ? 8.43 7.633 -23.422 1 44.09 21 GLY B N 1
ATOM 1631 C CA . GLY B 1 21 ? 8.953 8.164 -22.172 1 44.09 21 GLY B CA 1
ATOM 1632 C C . GLY B 1 21 ? 8.031 9.18 -21.531 1 44.09 21 GLY B C 1
ATOM 1633 O O . GLY B 1 21 ? 8.453 9.93 -20.656 1 44.09 21 GLY B O 1
ATOM 1634 N N . TYR B 1 22 ? 6.898 9.445 -22.031 1 43.69 22 TYR B N 1
ATOM 1635 C CA . TYR B 1 22 ? 6.102 10.547 -21.516 1 43.69 22 TYR B CA 1
ATOM 1636 C C . TYR B 1 22 ? 5.449 10.18 -20.188 1 43.69 22 TYR B C 1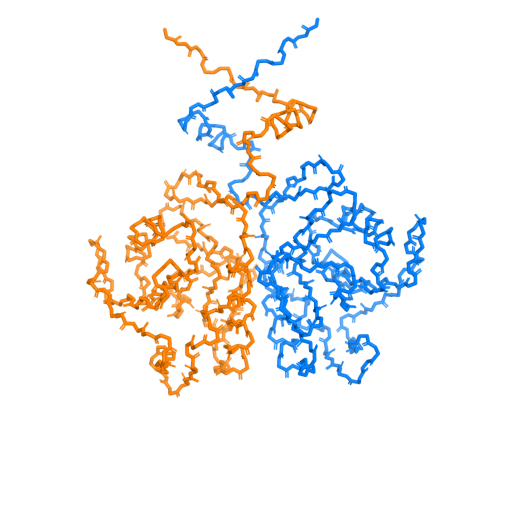
ATOM 1638 O O . TYR B 1 22 ? 5.246 11.039 -19.328 1 43.69 22 TYR B O 1
ATOM 1646 N N . PHE B 1 23 ? 4.781 9.156 -20 1 47.59 23 PHE B N 1
ATOM 1647 C CA . PHE B 1 23 ? 4.289 8.82 -18.672 1 47.59 23 PHE B CA 1
ATOM 1648 C C . PHE B 1 23 ? 5.148 7.734 -18.031 1 47.59 23 PHE B C 1
ATOM 1650 O O . PHE B 1 23 ? 5.422 6.707 -18.656 1 47.59 23 PHE B O 1
ATOM 1657 N N . PRO B 1 24 ? 5.84 8.07 -16.969 1 44.56 24 PRO B N 1
ATOM 1658 C CA . PRO B 1 24 ? 6.57 6.961 -16.359 1 44.56 24 PRO B CA 1
ATOM 1659 C C . PRO B 1 24 ? 5.656 5.801 -15.961 1 44.56 24 PRO B C 1
ATOM 1661 O O . PRO B 1 24 ? 4.48 6.016 -15.664 1 44.56 24 PRO B O 1
ATOM 1664 N N . PRO B 1 25 ? 5.758 4.562 -16.469 1 43.59 25 PRO B N 1
ATOM 1665 C CA . PRO B 1 25 ? 5.031 3.303 -16.312 1 43.59 25 PRO B CA 1
ATOM 1666 C C . PRO B 1 25 ? 4.43 3.129 -14.922 1 43.59 25 PRO B C 1
ATOM 1668 O O . PRO B 1 25 ? 3.381 2.498 -14.773 1 43.59 25 PRO B O 1
ATOM 1671 N N . ASP B 1 26 ? 4.941 3.52 -13.852 1 49.59 26 ASP B N 1
ATOM 1672 C CA . ASP B 1 26 ? 4.562 3.15 -12.492 1 49.59 26 ASP B CA 1
ATOM 1673 C C . ASP B 1 26 ? 3.832 4.297 -11.797 1 49.59 26 ASP B C 1
ATOM 1675 O O . ASP B 1 26 ? 3.949 4.465 -10.578 1 49.59 26 ASP B O 1
ATOM 1679 N N . GLU B 1 27 ? 2.889 4.961 -12.656 1 60.5 27 GLU B N 1
ATOM 1680 C CA . GLU B 1 27 ? 2.32 6.16 -12.047 1 60.5 27 GLU B CA 1
ATOM 1681 C C . GLU B 1 27 ? 0.987 5.855 -11.367 1 60.5 27 GLU B C 1
ATOM 1683 O O . GLU B 1 27 ? 0.186 5.074 -11.883 1 60.5 27 GLU B O 1
ATOM 1688 N N . ARG B 1 28 ? 0.844 6.195 -10.164 1 70 28 ARG B N 1
ATOM 1689 C CA . ARG B 1 28 ? -0.412 6.238 -9.422 1 70 28 ARG B CA 1
ATOM 1690 C C . ARG B 1 28 ? -1.167 7.535 -9.703 1 70 28 ARG B C 1
ATOM 1692 O O . ARG B 1 28 ? -0.555 8.57 -9.984 1 70 28 ARG B O 1
ATOM 1699 N N . VAL B 1 29 ? -2.537 7.461 -9.836 1 68.94 29 VAL B N 1
ATOM 1700 C CA . VAL B 1 29 ? -3.371 8.641 -10.047 1 68.94 29 VAL B CA 1
ATOM 1701 C C . VAL B 1 29 ? -4.277 8.859 -8.836 1 68.94 29 VAL B C 1
ATOM 1703 O O . VAL B 1 29 ? -4.844 7.902 -8.297 1 68.94 29 VAL B O 1
ATOM 1706 N N . GLU B 1 30 ? -4.332 10.125 -8.336 1 69.62 30 GLU B N 1
ATOM 1707 C CA . GLU B 1 30 ? -5.23 10.523 -7.258 1 69.62 30 GLU B CA 1
ATOM 1708 C C . GLU B 1 30 ? -6.27 11.523 -7.75 1 69.62 30 GLU B C 1
ATOM 1710 O O . GLU B 1 30 ? -6.016 12.289 -8.688 1 69.62 30 GLU B O 1
ATOM 1715 N N . LEU B 1 31 ? -7.453 11.414 -7.273 1 66.56 31 LEU B N 1
ATOM 1716 C CA . LEU B 1 31 ? -8.477 12.438 -7.484 1 66.56 31 LEU B CA 1
ATOM 1717 C C . LEU B 1 31 ? -8.422 13.492 -6.387 1 66.56 31 LEU B C 1
ATOM 1719 O O . LEU B 1 31 ? -8.68 13.195 -5.219 1 66.56 31 LEU B O 1
ATOM 1723 N N . ILE B 1 32 ? -8.031 14.719 -6.723 1 67.5 32 ILE B N 1
ATOM 1724 C CA . ILE B 1 32 ? -7.926 15.844 -5.797 1 67.5 32 ILE B CA 1
ATOM 1725 C C . ILE B 1 32 ? -8.805 17 -6.273 1 67.5 32 ILE B C 1
ATOM 1727 O O . ILE B 1 32 ? -8.555 17.578 -7.328 1 67.5 32 ILE B O 1
ATOM 1731 N N . ALA B 1 33 ? -9.844 17.312 -5.441 1 71 33 ALA B N 1
ATOM 1732 C CA . ALA B 1 33 ? -10.75 18.406 -5.777 1 71 33 ALA B CA 1
ATOM 1733 C C . ALA B 1 33 ? -11.234 18.297 -7.223 1 71 33 ALA B C 1
ATOM 1735 O O . ALA B 1 33 ? -11.172 19.266 -7.98 1 71 33 ALA B O 1
ATOM 1736 N N . GLY B 1 34 ? -11.578 17.172 -7.566 1 65.25 34 GLY B N 1
ATOM 1737 C CA . GLY B 1 34 ? -12.164 16.922 -8.875 1 65.25 34 GLY B CA 1
ATOM 1738 C C . GLY B 1 34 ? -11.125 16.812 -9.977 1 65.25 34 GLY B C 1
ATOM 1739 O O . GLY B 1 34 ? -11.469 16.594 -11.141 1 65.25 34 GLY B O 1
ATOM 1740 N N . GLN B 1 35 ? -9.789 17.016 -9.578 1 65.06 35 GLN B N 1
ATOM 1741 C CA . GLN B 1 35 ? -8.727 16.953 -10.578 1 65.06 35 GLN B CA 1
ATOM 1742 C C . GLN B 1 35 ? -7.887 15.695 -10.414 1 65.06 35 GLN B C 1
ATOM 1744 O O . GLN B 1 35 ? -7.578 15.297 -9.289 1 65.06 35 GLN B O 1
ATOM 1749 N N . LEU B 1 36 ? -7.484 15.164 -11.445 1 66.06 36 LEU B N 1
ATOM 1750 C CA . LEU B 1 36 ? -6.609 13.992 -11.422 1 66.06 36 LEU B CA 1
ATOM 1751 C C . LEU B 1 36 ? -5.148 14.414 -11.273 1 66.06 36 LEU B C 1
ATOM 1753 O O . LEU B 1 36 ? -4.664 15.266 -12.023 1 66.06 36 LEU B O 1
ATOM 1757 N N . GLN B 1 37 ? -4.559 13.898 -10.25 1 67.19 37 GLN B N 1
ATOM 1758 C CA . GLN B 1 37 ? -3.137 14.133 -10.008 1 67.19 37 GLN B CA 1
ATOM 1759 C C . GLN B 1 37 ? -2.32 12.867 -10.273 1 67.19 37 GLN B C 1
ATOM 1761 O O . GLN B 1 37 ? -2.523 11.844 -9.625 1 67.19 37 GLN B O 1
ATOM 1766 N N . PHE B 1 38 ? -1.354 12.93 -11.234 1 66.94 38 PHE B N 1
ATOM 1767 C CA . PHE B 1 38 ? -0.475 11.812 -11.555 1 66.94 38 PHE B CA 1
ATOM 1768 C C . PHE B 1 38 ? 0.729 11.789 -10.625 1 66.94 38 PHE B C 1
ATOM 1770 O O . PHE B 1 38 ? 1.387 12.805 -10.414 1 66.94 38 PHE B O 1
ATOM 1777 N N . MET B 1 39 ? 0.842 10.547 -10.047 1 72.44 39 MET B N 1
ATOM 1778 C CA . MET B 1 39 ? 1.944 10.422 -9.102 1 72.44 39 MET B CA 1
ATOM 1779 C C . MET B 1 39 ? 3.133 9.711 -9.734 1 72.44 39 MET B C 1
ATOM 1781 O O . MET B 1 39 ? 2.955 8.828 -10.578 1 72.44 39 MET B O 1
ATOM 1785 N N . SER B 1 40 ? 4.309 10.109 -9.375 1 68.44 40 SER B N 1
ATOM 1786 C CA . SER B 1 40 ? 5.535 9.477 -9.852 1 68.44 40 SER B CA 1
ATOM 1787 C C . SER B 1 40 ? 5.695 8.078 -9.273 1 68.44 40 SER B C 1
ATOM 1789 O O . SER B 1 40 ? 5.176 7.781 -8.195 1 68.44 40 SER B O 1
ATOM 1791 N N . PRO B 1 41 ? 6.465 7.25 -10.055 1 72.38 41 PRO B N 1
ATOM 1792 C CA . PRO B 1 41 ? 6.785 5.941 -9.477 1 72.38 41 PRO B CA 1
ATOM 1793 C C . PRO B 1 41 ? 7.449 6.047 -8.109 1 72.38 41 PRO B C 1
ATOM 1795 O O . PRO B 1 41 ? 8.172 7.012 -7.844 1 72.38 41 PRO B O 1
ATOM 1798 N N . GLN B 1 42 ? 7.148 5.051 -7.359 1 84.38 42 GLN B N 1
ATOM 1799 C CA . GLN B 1 42 ? 7.703 5.039 -6.008 1 84.38 42 GLN B CA 1
ATOM 1800 C C . GLN B 1 42 ? 9.172 4.625 -6.023 1 84.38 42 GLN B C 1
ATOM 1802 O O . GLN B 1 42 ? 9.508 3.51 -6.434 1 84.38 42 GLN B O 1
ATOM 1807 N N . GLY B 1 43 ? 10.031 5.574 -5.605 1 88.19 43 GLY B N 1
ATOM 1808 C CA . GLY B 1 43 ? 11.453 5.277 -5.5 1 88.19 43 GLY B CA 1
ATOM 1809 C C . GLY B 1 43 ? 11.789 4.402 -4.305 1 88.19 43 GLY B C 1
ATOM 1810 O O . GLY B 1 43 ? 10.961 4.215 -3.414 1 88.19 43 GLY B O 1
ATOM 1811 N N . THR B 1 44 ? 13.016 3.932 -4.27 1 93.62 44 THR B N 1
ATOM 1812 C CA . THR B 1 44 ? 13.422 2.953 -3.271 1 93.62 44 THR B CA 1
ATOM 1813 C C . THR B 1 44 ? 13.438 3.576 -1.879 1 93.62 44 THR B C 1
ATOM 1815 O O . THR B 1 44 ? 13.062 2.93 -0.9 1 93.62 44 THR B O 1
ATOM 1818 N N . ARG B 1 45 ? 13.875 4.836 -1.732 1 94.81 45 ARG B N 1
ATOM 1819 C CA . ARG B 1 45 ? 13.875 5.469 -0.418 1 94.81 45 ARG B CA 1
ATOM 1820 C C . ARG B 1 45 ? 12.461 5.539 0.156 1 94.81 45 ARG B C 1
ATOM 1822 O O . ARG B 1 45 ? 12.258 5.316 1.352 1 94.81 45 ARG B O 1
ATOM 1829 N N . HIS B 1 46 ? 11.547 5.852 -0.712 1 95.06 46 HIS B N 1
ATOM 1830 C CA . HIS B 1 46 ? 10.148 5.926 -0.307 1 95.06 46 HIS B CA 1
ATOM 1831 C C . HIS B 1 46 ? 9.617 4.559 0.118 1 95.06 46 HIS B C 1
ATOM 1833 O O . HIS B 1 46 ? 9.031 4.422 1.194 1 95.06 46 HIS B O 1
ATOM 1839 N N . THR B 1 47 ? 9.883 3.561 -0.712 1 96.38 47 THR B N 1
ATOM 1840 C CA . THR B 1 47 ? 9.312 2.246 -0.439 1 96.38 47 THR B CA 1
ATOM 1841 C C . THR B 1 47 ? 9.961 1.618 0.791 1 96.38 47 THR B C 1
ATOM 1843 O O . THR B 1 47 ? 9.305 0.892 1.542 1 96.38 47 THR B O 1
ATOM 1846 N N . VAL B 1 48 ? 11.242 1.861 1.025 1 97.56 48 VAL B N 1
ATOM 1847 C CA . VAL B 1 48 ? 11.906 1.357 2.223 1 97.56 48 VAL B CA 1
ATOM 1848 C C . VAL B 1 48 ? 11.328 2.041 3.461 1 97.56 48 VAL B C 1
ATOM 1850 O O . VAL B 1 48 ? 11.078 1.391 4.477 1 97.56 48 VAL B O 1
ATOM 1853 N N . CYS B 1 49 ? 11.117 3.332 3.367 1 97.94 49 CYS B N 1
ATOM 1854 C CA . CYS B 1 49 ? 10.477 4.047 4.465 1 97.94 49 CYS B CA 1
ATOM 1855 C C . CYS B 1 49 ? 9.102 3.465 4.766 1 97.94 49 CYS B C 1
ATOM 1857 O O . CYS B 1 49 ? 8.758 3.229 5.93 1 97.94 49 CYS B O 1
ATOM 1859 N N . CYS B 1 50 ? 8.336 3.238 3.742 1 97.94 50 CYS B N 1
ATOM 1860 C CA . CYS B 1 50 ? 7 2.676 3.896 1 97.94 50 CYS B CA 1
ATOM 1861 C C . CYS B 1 50 ? 7.055 1.318 4.59 1 97.94 50 CYS B C 1
ATOM 1863 O O . CYS B 1 50 ? 6.328 1.08 5.555 1 97.94 50 CYS B O 1
ATOM 1865 N N . MET B 1 51 ? 7.922 0.479 4.105 1 98.19 51 MET B N 1
ATOM 1866 C CA . MET B 1 51 ? 8.102 -0.854 4.672 1 98.19 51 MET B CA 1
ATOM 1867 C C . MET B 1 51 ? 8.453 -0.772 6.152 1 98.19 51 MET B C 1
ATOM 1869 O O . MET B 1 51 ? 7.871 -1.48 6.973 1 98.19 51 MET B O 1
ATOM 1873 N N . ASN B 1 52 ? 9.391 0.089 6.492 1 97.94 52 ASN B N 1
ATOM 1874 C CA . ASN B 1 52 ? 9.828 0.239 7.879 1 97.94 52 ASN B CA 1
ATOM 1875 C C . ASN B 1 52 ? 8.703 0.781 8.758 1 97.94 52 ASN B C 1
ATOM 1877 O O . ASN B 1 52 ? 8.555 0.364 9.906 1 97.94 52 ASN B O 1
ATOM 1881 N N . LEU B 1 53 ? 8.008 1.677 8.234 1 98.19 53 LEU B N 1
ATOM 1882 C CA . LEU B 1 53 ? 6.898 2.27 8.977 1 98.19 53 LEU B CA 1
ATOM 1883 C C . LEU B 1 53 ? 5.832 1.226 9.289 1 98.19 53 LEU B C 1
ATOM 1885 O O . LEU B 1 53 ? 5.312 1.176 10.406 1 98.19 53 LEU B O 1
ATOM 1889 N N . LEU B 1 54 ? 5.457 0.403 8.32 1 98.38 54 LEU B N 1
ATOM 1890 C CA . LEU B 1 54 ? 4.504 -0.679 8.539 1 98.38 54 LEU B CA 1
ATOM 1891 C C . LEU B 1 54 ? 4.965 -1.587 9.672 1 98.38 54 LEU B C 1
ATOM 1893 O O . LEU B 1 54 ? 4.188 -1.9 10.578 1 98.38 54 LEU B O 1
ATOM 1897 N N . GLN B 1 55 ? 6.207 -1.949 9.602 1 97.19 55 GLN B N 1
ATOM 1898 C CA . GLN B 1 55 ? 6.789 -2.842 10.594 1 97.19 55 GLN B CA 1
ATOM 1899 C C . GLN B 1 55 ? 6.754 -2.209 11.984 1 97.19 55 GLN B C 1
ATOM 1901 O O . GLN B 1 55 ? 6.574 -2.906 12.984 1 97.19 55 GLN B O 1
ATOM 1906 N N . LEU B 1 56 ? 6.93 -0.96 12.062 1 97 56 LEU B N 1
ATOM 1907 C CA . LEU B 1 56 ? 7.008 -0.259 13.344 1 97 56 LEU B CA 1
ATOM 1908 C C . LEU B 1 56 ? 5.617 -0.027 13.922 1 97 56 LEU B C 1
ATOM 1910 O O . LEU B 1 56 ? 5.41 -0.171 15.125 1 97 56 LEU B O 1
ATOM 1914 N N . LEU B 1 57 ? 4.652 0.305 13.102 1 98 57 LEU B N 1
ATOM 1915 C CA . LEU B 1 57 ? 3.389 0.841 13.602 1 98 57 LEU B CA 1
ATOM 1916 C C . LEU B 1 57 ? 2.393 -0.28 13.867 1 98 57 LEU B C 1
ATOM 1918 O O . LEU B 1 57 ? 1.728 -0.288 14.906 1 98 57 LEU B O 1
ATOM 1922 N N . ILE B 1 58 ? 2.271 -1.205 13 1 98.31 58 ILE B N 1
ATOM 1923 C CA . ILE B 1 58 ? 1.144 -2.131 13.031 1 98.31 58 ILE B CA 1
ATOM 1924 C C . ILE B 1 58 ? 1.165 -2.924 14.336 1 98.31 58 ILE B C 1
ATOM 1926 O O . ILE B 1 58 ? 0.147 -3.023 15.023 1 98.31 58 ILE B O 1
ATOM 1930 N N . PRO B 1 59 ? 2.33 -3.445 14.797 1 97.06 59 PRO B N 1
ATOM 1931 C CA . PRO B 1 59 ? 2.328 -4.215 16.047 1 97.06 59 PRO B CA 1
ATOM 1932 C C . PRO B 1 59 ? 2.029 -3.352 17.266 1 97.06 59 PRO B C 1
ATOM 1934 O O . PRO B 1 59 ? 1.754 -3.881 18.344 1 97.06 59 PRO B O 1
ATOM 1937 N N . ARG B 1 60 ? 2.023 -2.062 17.078 1 96.94 60 ARG B N 1
ATOM 1938 C CA . ARG B 1 60 ? 1.915 -1.17 18.234 1 96.94 60 ARG B CA 1
ATOM 1939 C C . ARG B 1 60 ? 0.527 -0.542 18.312 1 96.94 60 ARG B C 1
ATOM 1941 O O . ARG B 1 60 ? 0.198 0.13 19.281 1 96.94 60 ARG B O 1
ATOM 1948 N N . LEU B 1 61 ? -0.271 -0.74 17.297 1 97.31 61 LEU B N 1
ATOM 1949 C CA . LEU B 1 61 ? -1.563 -0.066 17.25 1 97.31 61 LEU B CA 1
ATOM 1950 C C . LEU B 1 61 ? -2.506 -0.613 18.312 1 97.31 61 LEU B C 1
ATOM 1952 O O . LEU B 1 61 ? -2.574 -1.826 18.516 1 97.31 61 LEU B O 1
ATOM 1956 N N . PRO B 1 62 ? -3.238 0.313 18.984 1 96 62 PRO B N 1
ATOM 1957 C CA . PRO B 1 62 ? -4.348 -0.156 19.812 1 96 62 PRO B CA 1
ATOM 1958 C C . PRO B 1 62 ? -5.375 -0.965 19.031 1 96 62 PRO B C 1
ATOM 1960 O O . PRO B 1 62 ? -5.5 -0.798 17.812 1 96 62 PRO B O 1
ATOM 1963 N N . THR B 1 63 ? -6.121 -1.805 19.719 1 95.44 63 THR B N 1
ATOM 1964 C CA . THR B 1 63 ? -7.098 -2.68 19.078 1 95.44 63 THR B CA 1
ATOM 1965 C C . THR B 1 63 ? -8.195 -1.864 18.406 1 95.44 63 THR B C 1
ATOM 1967 O O . THR B 1 63 ? -8.828 -2.332 17.453 1 95.44 63 THR B O 1
ATOM 1970 N N . GLU B 1 64 ? -8.352 -0.589 18.844 1 97.44 64 GLU B N 1
ATOM 1971 C CA . GLU B 1 64 ? -9.414 0.27 18.328 1 97.44 64 GLU B CA 1
ATOM 1972 C C . GLU B 1 64 ? -8.984 0.949 17.031 1 97.44 64 GLU B C 1
ATOM 1974 O O . GLU B 1 64 ? -9.766 1.676 16.406 1 97.44 64 GLU B O 1
ATOM 1979 N N . TRP B 1 65 ? -7.738 0.652 16.609 1 98.5 65 TRP B N 1
ATOM 1980 C CA . TRP B 1 65 ? -7.23 1.304 15.406 1 98.5 65 TRP B CA 1
ATOM 1981 C C . TRP B 1 65 ? -6.781 0.272 14.375 1 98.5 65 TRP B C 1
ATOM 1983 O O . TRP B 1 65 ? -6.449 -0.862 14.734 1 98.5 65 TRP B O 1
ATOM 1993 N N . ARG B 1 66 ? -6.832 0.658 13.125 1 98.38 66 ARG B N 1
ATOM 1994 C CA . ARG B 1 66 ? -6.32 -0.106 11.992 1 98.38 66 ARG B CA 1
ATOM 1995 C C . ARG B 1 66 ? -5.488 0.776 11.062 1 98.38 66 ARG B C 1
ATOM 1997 O O . ARG B 1 66 ? -5.656 1.997 11.047 1 98.38 66 ARG B O 1
ATOM 2004 N N . LEU B 1 67 ? -4.574 0.137 10.398 1 98.75 67 LEU B N 1
ATOM 2005 C CA . LEU B 1 67 ? -3.73 0.859 9.445 1 98.75 67 LEU B CA 1
ATOM 2006 C C . LEU B 1 67 ? -4.023 0.424 8.016 1 98.75 67 LEU B C 1
ATOM 2008 O O . LEU B 1 67 ? -4.164 -0.77 7.742 1 98.75 67 LEU B O 1
ATOM 2012 N N . ARG B 1 68 ? -4.266 1.383 7.172 1 98.5 68 ARG B N 1
ATOM 2013 C CA . ARG B 1 68 ? -4.422 1.207 5.734 1 98.5 68 ARG B CA 1
ATOM 2014 C C . ARG B 1 68 ? -3.229 1.788 4.98 1 98.5 68 ARG B C 1
ATOM 2016 O O . ARG B 1 68 ? -2.715 2.85 5.344 1 98.5 68 ARG B O 1
ATOM 2023 N N . CYS B 1 69 ? -2.773 1.077 3.959 1 98.06 69 CYS B N 1
ATOM 2024 C CA . CYS B 1 69 ? -1.572 1.462 3.227 1 98.06 69 CYS B CA 1
ATOM 2025 C C . CYS B 1 69 ? -1.875 1.653 1.744 1 98.06 69 CYS B C 1
ATOM 2027 O O . CYS B 1 69 ? -2.307 0.718 1.068 1 98.06 69 CYS B O 1
ATOM 2029 N N . GLN B 1 70 ? -1.623 2.914 1.291 1 94.5 70 GLN B N 1
ATOM 2030 C CA . GLN B 1 70 ? -1.761 3.266 -0.119 1 94.5 70 GLN B CA 1
ATOM 2031 C C . GLN B 1 70 ? -3.166 2.955 -0.628 1 94.5 70 GLN B C 1
ATOM 2033 O O . GLN B 1 70 ? -3.328 2.424 -1.729 1 94.5 70 GLN B O 1
ATOM 2038 N N . ASP B 1 71 ? -4.168 3.166 0.225 1 94.56 71 ASP B N 1
ATOM 2039 C CA . ASP B 1 71 ? -5.582 2.965 -0.069 1 94.56 71 ASP B CA 1
ATOM 2040 C C . ASP B 1 71 ? -6.34 4.289 -0.069 1 94.56 71 ASP B C 1
ATOM 2042 O O . ASP B 1 71 ? -5.973 5.219 0.653 1 94.56 71 ASP B O 1
ATOM 2046 N N . PRO B 1 72 ? -7.453 4.305 -0.766 1 91.94 72 PRO B N 1
ATOM 2047 C CA . PRO B 1 72 ? -8.18 5.574 -0.87 1 91.94 72 PRO B CA 1
ATOM 2048 C C . PRO B 1 72 ? -8.938 5.922 0.408 1 91.94 72 PRO B C 1
ATOM 2050 O O . PRO B 1 72 ? -9.375 5.027 1.138 1 91.94 72 PRO B O 1
ATOM 2053 N N . ILE B 1 73 ? -9.016 7.18 0.639 1 94.94 73 ILE B N 1
ATOM 2054 C CA . ILE B 1 73 ? -9.961 7.766 1.582 1 94.94 73 ILE B CA 1
ATOM 2055 C C . ILE B 1 73 ? -10.891 8.727 0.85 1 94.94 73 ILE B C 1
ATOM 2057 O O . ILE B 1 73 ? -10.547 9.234 -0.223 1 94.94 73 ILE B O 1
ATOM 2061 N N . THR B 1 74 ? -12.023 8.938 1.391 1 91.31 74 THR B N 1
ATOM 2062 C CA . THR B 1 74 ? -12.992 9.836 0.777 1 91.31 74 THR B CA 1
ATOM 2063 C C . THR B 1 74 ? -13.117 11.125 1.584 1 91.31 74 THR B C 1
ATOM 2065 O O . THR B 1 74 ? -13.516 11.102 2.75 1 91.31 74 THR B O 1
ATOM 2068 N N . LEU B 1 75 ? -12.688 12.141 0.996 1 91.62 75 LEU B N 1
ATOM 2069 C CA . LEU B 1 75 ? -12.789 13.445 1.646 1 91.62 75 LEU B CA 1
ATOM 2070 C C . LEU B 1 75 ? -13.93 14.266 1.042 1 91.62 75 LEU B C 1
ATOM 2072 O O . LEU B 1 75 ? -14.508 13.875 0.024 1 91.62 75 LEU B O 1
ATOM 2076 N N . LEU B 1 76 ? -14.211 15.234 1.701 1 76.69 76 LEU B N 1
ATOM 2077 C CA . LEU B 1 76 ? -15.211 16.156 1.173 1 76.69 76 LEU B CA 1
ATOM 2078 C C . LEU B 1 76 ? -14.734 16.781 -0.132 1 76.69 76 LEU B C 1
ATOM 2080 O O . LEU B 1 76 ? -13.586 16.594 -0.538 1 76.69 76 LEU B O 1
ATOM 2084 N N . ASP B 1 77 ? -15.586 17.312 -1.022 1 65.06 77 ASP B N 1
ATOM 2085 C CA . ASP B 1 77 ? -15.289 18.062 -2.238 1 65.06 77 ASP B CA 1
ATOM 2086 C C . ASP B 1 77 ? -14.867 17.125 -3.369 1 65.06 77 ASP B C 1
ATOM 2088 O O . ASP B 1 77 ? -14 17.469 -4.176 1 65.06 77 ASP B O 1
ATOM 2092 N N . GLU B 1 78 ? -15.203 15.977 -3.256 1 73.38 78 GLU B N 1
ATOM 2093 C CA . GLU B 1 78 ? -14.992 15.047 -4.359 1 73.38 78 GLU B CA 1
ATOM 2094 C C . GLU B 1 78 ? -13.523 14.672 -4.492 1 73.38 78 GLU B C 1
ATOM 2096 O O . GLU B 1 78 ? -12.961 14.695 -5.59 1 73.38 78 GLU B O 1
ATOM 2101 N N . SER B 1 79 ? -12.836 14.531 -3.389 1 80.5 79 SER B N 1
ATOM 2102 C CA . SER B 1 79 ? -11.43 14.117 -3.373 1 80.5 79 SER B CA 1
ATOM 2103 C C . SER B 1 79 ? -11.273 12.719 -2.781 1 80.5 79 SER B C 1
ATOM 2105 O O . SER B 1 79 ? -11.898 12.398 -1.771 1 80.5 79 SER B O 1
ATOM 2107 N N . GLU B 1 80 ? -10.5 11.922 -3.461 1 85.19 80 GLU B N 1
ATOM 2108 C CA . GLU B 1 80 ? -10.156 10.578 -2.984 1 85.19 80 GLU B CA 1
ATOM 2109 C C . GLU B 1 80 ? -8.648 10.336 -3.064 1 85.19 80 GLU B C 1
ATOM 2111 O O . GLU B 1 80 ? -8.195 9.469 -3.812 1 85.19 80 GLU B O 1
ATOM 2116 N N . PRO B 1 81 ? -7.953 11.039 -2.22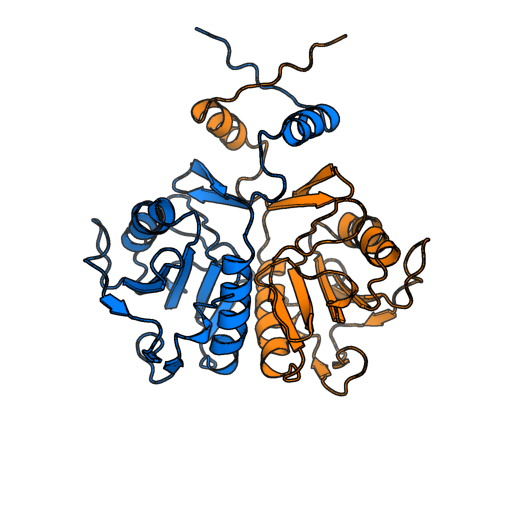3 1 90 81 PRO B N 1
ATOM 2117 C CA . PRO B 1 81 ? -6.516 10.766 -2.209 1 90 81 PRO B CA 1
ATOM 2118 C C . PRO B 1 81 ? -6.191 9.352 -1.731 1 90 81 PRO B C 1
ATOM 2120 O O . PRO B 1 81 ? -7.043 8.688 -1.143 1 90 81 PRO B O 1
ATOM 2123 N N . GLU B 1 82 ? -5.039 8.867 -2.062 1 92.06 82 GLU B N 1
ATOM 2124 C CA . GLU B 1 82 ? -4.488 7.594 -1.612 1 92.06 82 GLU B CA 1
ATOM 2125 C C . GLU B 1 82 ? -3.205 7.801 -0.81 1 92.06 82 GLU B C 1
ATOM 2127 O O . GLU B 1 82 ? -2.105 7.562 -1.312 1 92.06 82 GLU B O 1
ATOM 2132 N N . PRO B 1 83 ? -3.396 8.203 0.482 1 96 83 PRO B N 1
ATOM 2133 C CA . PRO B 1 83 ? -2.209 8.438 1.307 1 96 83 PRO B CA 1
ATOM 2134 C C . PRO B 1 83 ? -1.341 7.191 1.465 1 96 83 PRO B C 1
ATOM 2136 O O . PRO B 1 83 ? -1.839 6.07 1.343 1 96 83 PRO B O 1
ATOM 2139 N N . ASP B 1 84 ? -0.09 7.41 1.754 1 96.44 84 ASP B N 1
ATOM 2140 C CA . ASP B 1 84 ? 0.794 6.273 1.983 1 96.44 84 ASP B CA 1
ATOM 2141 C C . ASP B 1 84 ? 0.286 5.406 3.135 1 96.44 84 ASP B C 1
ATOM 2143 O O . ASP B 1 84 ? 0.314 4.176 3.053 1 96.44 84 ASP B O 1
ATOM 2147 N N . MET B 1 85 ? -0.127 6.094 4.188 1 98.44 85 MET B N 1
ATOM 2148 C CA . MET B 1 85 ? -0.738 5.359 5.293 1 98.44 85 MET B CA 1
ATOM 2149 C C . MET B 1 85 ? -1.84 6.184 5.949 1 98.44 85 MET B C 1
ATOM 2151 O O . MET B 1 85 ? -1.735 7.406 6.043 1 98.44 85 MET B O 1
ATOM 2155 N N . VAL B 1 86 ? -2.828 5.465 6.426 1 98.75 86 VAL B N 1
ATOM 2156 C CA . VAL B 1 86 ? -3.885 6.066 7.23 1 98.75 86 VAL B CA 1
ATOM 2157 C C . VAL B 1 86 ? -4.207 5.16 8.422 1 98.75 86 VAL B C 1
ATOM 2159 O O . VAL B 1 86 ? -4.34 3.943 8.258 1 98.75 86 VAL B O 1
ATOM 2162 N N . ILE B 1 87 ? -4.16 5.742 9.578 1 98.81 87 ILE B N 1
ATOM 2163 C CA . ILE B 1 87 ? -4.676 5.051 10.758 1 98.81 87 ILE B CA 1
ATOM 2164 C C . ILE B 1 87 ? -6.133 5.441 10.984 1 98.81 87 ILE B C 1
ATOM 2166 O O . ILE B 1 87 ? -6.461 6.629 11.07 1 98.81 87 ILE B O 1
ATOM 2170 N N . VAL B 1 88 ? -7.004 4.449 11.047 1 98.81 88 VAL B N 1
ATOM 2171 C CA . VAL B 1 88 ? -8.438 4.672 11.18 1 98.81 88 VAL B CA 1
ATOM 2172 C C . VAL B 1 88 ? -8.961 3.945 12.414 1 98.81 88 VAL B C 1
ATOM 2174 O O . VAL B 1 88 ? -8.312 3.033 12.93 1 98.81 88 VAL B O 1
ATOM 2177 N N . LYS B 1 89 ? -10.125 4.383 12.852 1 98.44 89 LYS B N 1
ATOM 2178 C CA . LYS B 1 89 ? -10.852 3.631 13.867 1 98.44 89 LYS B CA 1
ATOM 2179 C C . LYS B 1 89 ? -11.242 2.25 13.352 1 98.44 89 LYS B C 1
ATOM 2181 O O . LYS B 1 89 ? -11.617 2.104 12.18 1 98.44 89 LYS B O 1
ATOM 2186 N N . THR B 1 90 ? -11.125 1.284 14.273 1 97.69 90 THR B N 1
ATOM 2187 C CA . THR B 1 90 ? -11.672 -0.019 13.906 1 97.69 90 THR B CA 1
ATOM 2188 C C . THR B 1 90 ? -13.156 0.087 13.586 1 97.69 90 THR B C 1
ATOM 2190 O O . THR B 1 90 ? -13.914 0.724 14.328 1 97.69 90 THR B O 1
ATOM 2193 N N . GLY B 1 91 ? -13.531 -0.471 12.438 1 95.38 91 GLY B N 1
ATOM 2194 C CA . GLY B 1 91 ? -14.914 -0.389 11.992 1 95.38 91 GLY B CA 1
ATOM 2195 C C . GLY B 1 91 ? -15.156 -1.136 10.695 1 95.38 91 GLY B C 1
ATOM 2196 O O . GLY B 1 91 ? -14.297 -1.887 10.227 1 95.38 91 GLY B O 1
ATOM 2197 N N . ASN B 1 92 ? -16.406 -0.945 10.219 1 94.81 92 ASN B N 1
ATOM 2198 C CA . ASN B 1 92 ? -16.797 -1.586 8.969 1 94.81 92 ASN B CA 1
ATOM 2199 C C . ASN B 1 92 ? -16.594 -0.655 7.777 1 94.81 92 ASN B C 1
ATOM 2201 O O . ASN B 1 92 ? -17.281 0.352 7.645 1 94.81 92 ASN B O 1
ATOM 2205 N N . TYR B 1 93 ? -15.688 -1.022 6.938 1 96.88 93 TYR B N 1
ATOM 2206 C CA . TYR B 1 93 ? -15.375 -0.192 5.777 1 96.88 93 TYR B CA 1
ATOM 2207 C C . TYR B 1 93 ? -15.742 -0.904 4.48 1 96.88 93 TYR B C 1
ATOM 2209 O O . TYR B 1 93 ? -15.18 -0.614 3.424 1 96.88 93 TYR B O 1
ATOM 2217 N N . LEU B 1 94 ? -16.672 -1.825 4.516 1 95.31 94 LEU B N 1
ATOM 2218 C CA . LEU B 1 94 ? -17.062 -2.598 3.34 1 95.31 94 LEU B CA 1
ATOM 2219 C C . LEU B 1 94 ? -18 -1.793 2.447 1 95.31 94 LEU B C 1
ATOM 2221 O O . LEU B 1 94 ? -18.141 -2.09 1.259 1 95.31 94 LEU B O 1
ATOM 2225 N N . THR B 1 95 ? -18.656 -0.786 2.988 1 93.44 95 THR B N 1
ATOM 2226 C CA . THR B 1 95 ? -19.656 -0.054 2.211 1 93.44 95 THR B CA 1
ATOM 2227 C C . THR B 1 95 ? -19.078 1.259 1.692 1 93.44 95 THR B C 1
ATOM 2229 O O . THR B 1 95 ? -19.609 1.853 0.754 1 93.44 95 THR B O 1
ATOM 2232 N N . ALA B 1 96 ? -18.031 1.734 2.309 1 91.62 96 ALA B N 1
ATOM 2233 C CA . ALA B 1 96 ? -17.406 2.979 1.878 1 91.62 96 ALA B CA 1
ATOM 2234 C C . ALA B 1 96 ? -15.977 3.078 2.406 1 91.62 96 ALA B C 1
ATOM 2236 O O . ALA B 1 96 ? -15.656 2.527 3.463 1 91.62 96 ALA B O 1
ATOM 2237 N N . HIS B 1 97 ? -15.195 3.777 1.676 1 94.31 97 HIS B N 1
ATOM 2238 C CA . HIS B 1 97 ? -13.867 4.094 2.189 1 94.31 97 HIS B CA 1
ATOM 2239 C C . HIS B 1 97 ? -13.953 5.031 3.391 1 94.31 97 HIS B C 1
ATOM 2241 O O . HIS B 1 97 ? -14.961 5.715 3.58 1 94.31 97 HIS B O 1
ATOM 2247 N N . PRO B 1 98 ? -12.891 5.078 4.195 1 97.44 98 PRO B N 1
ATOM 2248 C CA . PRO B 1 98 ? -12.906 5.938 5.383 1 97.44 98 PRO B CA 1
ATOM 2249 C C . PRO B 1 98 ? -13.125 7.41 5.043 1 97.44 98 PRO B C 1
ATOM 2251 O O . PRO B 1 98 ? -12.594 7.902 4.043 1 97.44 98 PRO B O 1
ATOM 2254 N N . THR B 1 99 ? -13.883 8.086 5.859 1 96.06 99 THR B N 1
ATOM 2255 C CA . THR B 1 99 ? -14.133 9.523 5.805 1 96.06 99 THR B CA 1
ATOM 2256 C C . THR B 1 99 ? -13.406 10.242 6.941 1 96.06 99 THR B C 1
ATOM 2258 O O . THR B 1 99 ? -12.836 9.594 7.824 1 96.06 99 THR B O 1
ATOM 2261 N N . PRO B 1 100 ? -13.375 11.562 6.949 1 97 100 PRO B N 1
ATOM 2262 C CA . PRO B 1 100 ? -12.617 12.297 7.969 1 97 100 PRO B CA 1
ATOM 2263 C C . PRO B 1 100 ? -12.984 11.875 9.391 1 97 100 PRO B C 1
ATOM 2265 O O . PRO B 1 100 ? -12.109 11.797 10.258 1 97 100 PRO B O 1
ATOM 2268 N N . GLY B 1 101 ? -14.195 11.523 9.648 1 96.94 101 GLY B N 1
ATOM 2269 C CA . GLY B 1 101 ? -14.633 11.125 10.969 1 96.94 101 GLY B CA 1
ATOM 2270 C C . GLY B 1 101 ? -14.047 9.797 11.414 1 96.94 101 GLY B C 1
ATOM 2271 O O . GLY B 1 101 ? -14 9.5 12.609 1 96.94 101 GLY B O 1
ATOM 2272 N N . ASP B 1 102 ? -13.516 8.984 10.484 1 97.94 102 ASP B N 1
ATOM 2273 C CA . ASP B 1 102 ? -12.945 7.668 10.766 1 97.94 102 ASP B CA 1
ATOM 2274 C C . ASP B 1 102 ? -11.438 7.77 11.008 1 97.94 102 ASP B C 1
ATOM 2276 O O . ASP B 1 102 ? -10.82 6.828 11.516 1 97.94 102 ASP B O 1
ATOM 2280 N N . ILE B 1 103 ? -10.844 8.898 10.648 1 98.5 103 ILE B N 1
ATOM 2281 C CA . ILE B 1 103 ? -9.398 8.969 10.469 1 98.5 103 ILE B CA 1
ATOM 2282 C C . ILE B 1 103 ? -8.75 9.547 11.727 1 98.5 103 ILE B C 1
ATOM 2284 O O . ILE B 1 103 ? -9.148 10.617 12.203 1 98.5 103 ILE B O 1
ATOM 2288 N N . ILE B 1 104 ? -7.738 8.789 12.227 1 98.69 104 ILE B N 1
ATOM 2289 C CA . ILE B 1 104 ? -6.953 9.219 13.375 1 98.69 104 ILE B CA 1
ATOM 2290 C C . ILE B 1 104 ? -5.727 9.992 12.906 1 98.69 104 ILE B C 1
ATOM 2292 O O . ILE B 1 104 ? -5.371 11.023 13.484 1 98.69 104 ILE B O 1
ATOM 2296 N N . LEU B 1 105 ? -5.113 9.523 11.859 1 98.81 105 LEU B N 1
ATOM 2297 C CA . LEU B 1 105 ? -3.834 10.055 11.383 1 98.81 105 LEU B CA 1
ATOM 2298 C C . LEU B 1 105 ? -3.623 9.727 9.914 1 98.81 105 LEU B C 1
ATOM 2300 O O . LEU B 1 105 ? -3.857 8.594 9.484 1 98.81 105 LEU B O 1
ATOM 2304 N N . ILE B 1 106 ? -3.289 10.75 9.125 1 98.81 106 ILE B N 1
ATOM 2305 C CA . ILE B 1 106 ? -2.793 10.547 7.77 1 98.81 106 ILE B CA 1
ATOM 2306 C C . ILE B 1 106 ? -1.275 10.703 7.746 1 98.81 106 ILE B C 1
ATOM 2308 O O . ILE B 1 106 ? -0.73 11.617 8.367 1 98.81 106 ILE B O 1
ATOM 2312 N N . ILE B 1 107 ? -0.58 9.82 7.035 1 98.88 107 ILE B N 1
ATOM 2313 C CA . ILE B 1 107 ? 0.867 9.891 6.863 1 98.88 107 ILE B CA 1
ATOM 2314 C C . ILE B 1 107 ? 1.213 9.883 5.375 1 98.88 107 ILE B C 1
ATOM 2316 O O . ILE B 1 107 ? 0.767 9 4.633 1 98.88 107 ILE B O 1
ATOM 2320 N N . GLU B 1 108 ? 1.943 10.836 4.961 1 98.25 108 GLU B N 1
ATOM 2321 C CA . GLU B 1 108 ? 2.559 10.867 3.639 1 98.25 108 GLU B CA 1
ATOM 2322 C C . GLU B 1 108 ? 4.078 10.766 3.732 1 98.25 108 GLU B C 1
ATOM 2324 O O . GLU B 1 108 ? 4.684 11.281 4.676 1 98.25 108 GLU B O 1
ATOM 2329 N N . ILE B 1 109 ? 4.621 10.117 2.826 1 97.88 109 ILE B N 1
ATOM 2330 C CA . ILE B 1 109 ? 6.066 10.016 2.676 1 97.88 109 ILE B CA 1
ATOM 2331 C C . ILE B 1 109 ? 6.508 10.742 1.407 1 97.88 109 ILE B C 1
ATOM 2333 O O . ILE B 1 109 ? 6.07 10.398 0.305 1 97.88 109 ILE B O 1
ATOM 2337 N N . ALA B 1 110 ? 7.395 11.711 1.586 1 95.12 110 ALA B N 1
ATOM 2338 C CA . ALA B 1 110 ? 7.738 12.547 0.438 1 95.12 110 ALA B CA 1
ATOM 2339 C C . ALA B 1 110 ? 9.234 12.477 0.134 1 95.12 110 ALA B C 1
ATOM 2341 O O . ALA B 1 110 ? 10.062 12.812 0.98 1 95.12 110 ALA B O 1
ATOM 2342 N N . ASP B 1 111 ? 9.484 12 -1.003 1 90.5 111 ASP B N 1
ATOM 2343 C CA . ASP B 1 111 ? 10.828 12.047 -1.576 1 90.5 111 ASP B CA 1
ATOM 2344 C C . ASP B 1 111 ? 10.891 13.031 -2.74 1 90.5 111 ASP B C 1
ATOM 2346 O O . ASP B 1 111 ? 11.633 14.016 -2.689 1 90.5 111 ASP B O 1
ATOM 2350 N N . THR B 1 112 ? 9.977 12.914 -3.74 1 84.62 112 THR B N 1
A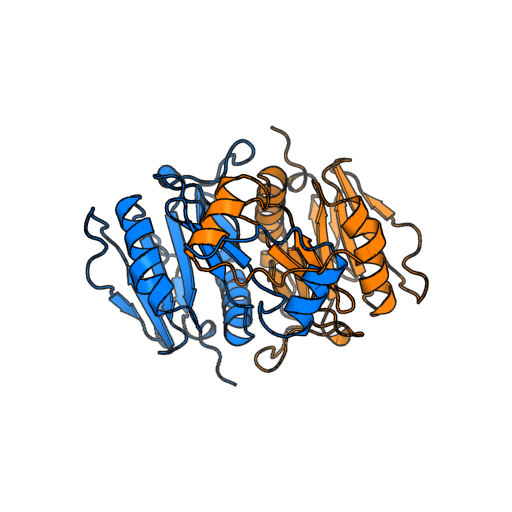TOM 2351 C CA . THR B 1 112 ? 9.93 13.781 -4.91 1 84.62 112 THR B CA 1
ATOM 2352 C C . THR B 1 112 ? 8.648 14.617 -4.91 1 84.62 112 THR B C 1
ATOM 2354 O O . THR B 1 112 ? 8.508 15.547 -5.707 1 84.62 112 THR B O 1
ATOM 2357 N N . SER B 1 113 ? 7.754 14.367 -3.949 1 87.12 113 SER B N 1
ATOM 2358 C CA . SER B 1 113 ? 6.438 14.992 -3.936 1 87.12 113 SER B CA 1
ATOM 2359 C C . SER B 1 113 ? 6.32 16.016 -2.805 1 87.12 113 SER B C 1
ATOM 2361 O O . SER B 1 113 ? 5.211 16.359 -2.393 1 87.12 113 SER B O 1
ATOM 2363 N N . LEU B 1 114 ? 7.375 16.516 -2.266 1 92.44 114 LEU B N 1
ATOM 2364 C CA . LEU B 1 114 ? 7.375 17.281 -1.026 1 92.44 114 LEU B CA 1
ATOM 2365 C C . LEU B 1 114 ? 6.48 18.516 -1.148 1 92.44 114 LEU B C 1
ATOM 2367 O O . LEU B 1 114 ? 5.625 18.75 -0.292 1 92.44 114 LEU B O 1
ATOM 2371 N N . ALA B 1 115 ? 6.668 19.312 -2.174 1 91.44 115 ALA B N 1
ATOM 2372 C CA . ALA B 1 115 ? 5.875 20.531 -2.336 1 91.44 115 ALA B CA 1
ATOM 2373 C C . ALA B 1 115 ? 4.387 20.203 -2.441 1 91.44 115 ALA B C 1
ATOM 2375 O O . ALA B 1 115 ? 3.553 20.859 -1.822 1 91.44 115 ALA B O 1
ATOM 2376 N N . TYR B 1 116 ? 4.016 19.188 -3.18 1 89 116 TYR B N 1
ATOM 2377 C CA . TYR B 1 116 ? 2.635 18.75 -3.365 1 89 116 TYR B CA 1
ATOM 2378 C C . TYR B 1 116 ? 2.025 18.297 -2.045 1 89 116 TYR B C 1
ATOM 2380 O O . TYR B 1 116 ? 0.921 18.703 -1.688 1 89 116 TYR B O 1
ATOM 2388 N N . ASP B 1 117 ? 2.73 17.453 -1.249 1 94.38 117 ASP B N 1
ATOM 2389 C CA . ASP B 1 117 ? 2.236 16.922 0.013 1 94.38 117 ASP B CA 1
ATOM 2390 C C . ASP B 1 117 ? 2.131 18 1.077 1 94.38 117 ASP B C 1
ATOM 2392 O O . ASP B 1 117 ? 1.188 18.016 1.871 1 94.38 117 ASP B O 1
ATOM 2396 N N . ARG B 1 118 ? 3.051 18.922 1.021 1 96.75 118 ARG B N 1
ATOM 2397 C CA . ARG B 1 118 ? 3.148 19.938 2.057 1 96.75 118 ARG B CA 1
ATOM 2398 C C . ARG B 1 118 ? 2.154 21.078 1.805 1 96.75 118 ARG B C 1
ATOM 2400 O O . ARG B 1 118 ? 1.622 21.656 2.748 1 96.75 118 ARG B O 1
ATOM 2407 N N . GLU B 1 119 ? 1.881 21.344 0.576 1 93.69 119 GLU B N 1
ATOM 2408 C CA . GLU B 1 119 ? 1.058 22.5 0.258 1 93.69 119 GLU B CA 1
ATOM 2409 C C . GLU B 1 119 ? -0.347 22.078 -0.168 1 93.69 119 GLU B C 1
ATOM 2411 O O . GLU B 1 119 ? -1.33 22.438 0.487 1 93.69 119 GLU B O 1
ATOM 2416 N N . ILE B 1 120 ? -0.432 21.25 -1.154 1 90 120 ILE B N 1
ATOM 2417 C CA . ILE B 1 120 ? -1.724 20.922 -1.743 1 90 120 ILE B CA 1
ATOM 2418 C C . ILE B 1 120 ? -2.441 19.891 -0.867 1 90 120 ILE B C 1
ATOM 2420 O O . ILE B 1 120 ? -3.561 20.141 -0.409 1 90 120 ILE B O 1
ATOM 2424 N N . LYS B 1 121 ? -1.777 18.797 -0.516 1 94.12 121 LYS B N 1
ATOM 2425 C CA . LYS B 1 121 ? -2.438 17.766 0.273 1 94.12 121 LYS B CA 1
ATOM 2426 C C . LYS B 1 121 ? -2.688 18.234 1.702 1 94.12 121 LYS B C 1
ATOM 2428 O O . LYS B 1 121 ? -3.734 17.953 2.283 1 94.12 121 LYS B O 1
ATOM 2433 N N . ALA B 1 122 ? -1.732 18.938 2.215 1 97.12 122 ALA B N 1
ATOM 2434 C CA . ALA B 1 122 ? -1.933 19.453 3.564 1 97.12 122 ALA B CA 1
ATOM 2435 C C . ALA B 1 122 ? -3.17 20.344 3.631 1 97.12 122 ALA B C 1
ATOM 2437 O O . ALA B 1 122 ? -3.961 20.25 4.57 1 97.12 122 ALA B O 1
ATOM 2438 N N . MET B 1 123 ? -3.318 21.219 2.646 1 94.81 123 MET B N 1
ATOM 2439 C CA . MET B 1 123 ? -4.477 22.109 2.611 1 94.81 123 MET B CA 1
ATOM 2440 C C . MET B 1 123 ? -5.77 21.312 2.488 1 94.81 123 MET B C 1
ATOM 2442 O O . MET B 1 123 ? -6.742 21.594 3.197 1 94.81 123 MET B O 1
ATOM 2446 N N . LEU B 1 124 ? -5.77 20.344 1.647 1 93.38 124 LEU B N 1
ATOM 2447 C CA . LEU B 1 124 ? -6.926 19.484 1.459 1 93.38 124 LEU B CA 1
ATOM 2448 C C . LEU B 1 124 ? -7.309 18.781 2.764 1 93.38 124 LEU B C 1
ATOM 2450 O O . LEU B 1 124 ? -8.484 18.766 3.137 1 93.38 124 LEU B O 1
ATOM 2454 N N . TYR B 1 125 ? -6.309 18.219 3.461 1 97.5 125 TYR B N 1
ATOM 2455 C CA . TYR B 1 125 ? -6.547 17.5 4.707 1 97.5 125 TYR B CA 1
ATOM 2456 C C . TYR B 1 125 ? -7.051 18.438 5.793 1 97.5 125 TYR B C 1
ATOM 2458 O O . TYR B 1 125 ? -7.969 18.094 6.543 1 97.5 125 TYR B O 1
ATOM 2466 N N . ALA B 1 126 ? -6.488 19.656 5.832 1 97.62 126 ALA B N 1
ATOM 2467 C CA . ALA B 1 126 ? -6.934 20.641 6.82 1 97.62 126 ALA B CA 1
ATOM 2468 C C . ALA B 1 126 ? -8.383 21.031 6.582 1 97.62 126 ALA B C 1
ATOM 2470 O O . ALA B 1 126 ? -9.195 21.047 7.516 1 97.62 126 ALA B O 1
ATOM 2471 N N . GLN B 1 127 ? -8.711 21.297 5.387 1 95.56 127 GLN B N 1
ATOM 2472 C CA . GLN B 1 127 ? -10.062 21.719 5.031 1 95.56 127 GLN B CA 1
ATOM 2473 C C . GLN B 1 127 ? -11.07 20.609 5.293 1 95.56 127 GLN B C 1
ATOM 2475 O O . GLN B 1 127 ? -12.234 20.875 5.594 1 95.56 127 GLN B O 1
ATOM 2480 N N . ALA B 1 128 ? -10.586 19.391 5.219 1 95.75 128 ALA B N 1
ATOM 2481 C CA . ALA B 1 128 ? -11.445 18.234 5.473 1 95.75 128 ALA B CA 1
ATOM 2482 C C . ALA B 1 128 ? -11.578 17.969 6.969 1 95.75 128 ALA B C 1
ATOM 2484 O O . ALA B 1 128 ? -12.32 17.078 7.383 1 95.75 128 ALA B O 1
ATOM 2485 N N . GLY B 1 129 ? -10.789 18.625 7.773 1 97.06 129 GLY B N 1
ATOM 2486 C CA . GLY B 1 129 ? -10.891 18.5 9.219 1 97.06 129 GLY B CA 1
ATOM 2487 C C . GLY B 1 129 ? -10.055 17.359 9.773 1 97.06 129 GLY B C 1
ATOM 2488 O O . GLY B 1 129 ? -10.344 16.844 10.859 1 97.06 129 GLY B O 1
ATOM 2489 N N . ILE B 1 130 ? -9.039 16.953 9.055 1 98.19 130 ILE B N 1
ATOM 2490 C CA . ILE B 1 130 ? -8.141 15.906 9.539 1 98.19 130 ILE B CA 1
ATOM 2491 C C . ILE B 1 130 ? -7.27 16.469 10.672 1 98.19 130 ILE B C 1
ATOM 2493 O O . ILE B 1 130 ? -6.402 17.312 10.438 1 98.19 130 ILE B O 1
ATOM 2497 N N . SER B 1 131 ? -7.375 15.953 11.805 1 98.31 131 SER B N 1
ATOM 2498 C CA . SER B 1 131 ? -6.773 16.531 13.008 1 98.31 131 SER B CA 1
ATOM 2499 C C . SER B 1 131 ? -5.266 16.312 13.031 1 98.31 131 SER B C 1
ATOM 2501 O O . SER B 1 131 ? -4.523 17.109 13.586 1 98.31 131 SER B O 1
ATOM 2503 N N . ASN B 1 132 ? -4.84 15.172 12.477 1 98.88 132 ASN B N 1
ATOM 2504 C CA . ASN B 1 132 ? -3.432 14.805 12.531 1 98.88 132 ASN B CA 1
ATOM 2505 C C . ASN B 1 132 ? -2.904 14.406 11.148 1 98.88 132 ASN B C 1
ATOM 2507 O O . ASN B 1 132 ? -3.414 13.477 10.531 1 98.88 132 ASN B O 1
ATOM 2511 N N . TYR B 1 133 ? -1.96 15.195 10.711 1 98.88 133 TYR B N 1
ATOM 2512 C CA . TYR B 1 133 ? -1.279 14.914 9.453 1 98.88 133 TYR B CA 1
ATOM 2513 C C . TYR B 1 133 ? 0.232 14.891 9.648 1 98.88 133 TYR B C 1
ATOM 2515 O O . TYR B 1 133 ? 0.813 15.844 10.164 1 98.88 133 TYR B O 1
ATOM 2523 N N . TRP B 1 134 ? 0.87 13.719 9.273 1 98.94 134 TRP B N 1
ATOM 2524 C CA . TRP B 1 134 ? 2.318 13.555 9.336 1 98.94 134 TRP B CA 1
ATOM 2525 C C . TRP B 1 134 ? 2.918 13.5 7.934 1 98.94 134 TRP B C 1
ATOM 2527 O O . TRP B 1 134 ? 2.438 12.75 7.074 1 98.94 134 TRP B O 1
ATOM 2537 N N . LEU B 1 135 ? 3.875 14.32 7.781 1 98.81 135 LEU B N 1
ATOM 2538 C CA . LEU B 1 135 ? 4.656 14.297 6.551 1 98.81 135 LEU B CA 1
ATOM 2539 C C . LEU B 1 135 ? 6.086 13.844 6.82 1 98.81 135 LEU B C 1
ATOM 2541 O O . LEU B 1 135 ? 6.863 14.57 7.445 1 98.81 135 LEU B O 1
ATOM 2545 N N . ILE B 1 136 ? 6.387 12.648 6.441 1 98.75 136 ILE B N 1
ATOM 2546 C CA . ILE B 1 136 ? 7.77 12.188 6.48 1 98.75 136 ILE B CA 1
ATOM 2547 C C . ILE B 1 136 ? 8.539 12.773 5.297 1 98.75 136 ILE B C 1
ATOM 2549 O O . ILE B 1 136 ? 8.383 12.312 4.16 1 98.75 136 ILE B O 1
ATOM 2553 N N . ASN B 1 137 ? 9.328 13.758 5.539 1 98.44 137 ASN B N 1
ATOM 2554 C CA . ASN B 1 137 ? 10.141 14.5 4.582 1 98.44 137 ASN B CA 1
ATOM 2555 C C . ASN B 1 137 ? 11.5 13.844 4.367 1 98.44 137 ASN B C 1
ATOM 2557 O O . ASN B 1 137 ? 12.438 14.094 5.125 1 98.44 137 ASN B O 1
ATOM 2561 N N . LEU B 1 138 ? 11.648 13.102 3.352 1 97.44 138 LEU B N 1
ATOM 2562 C CA . LEU B 1 138 ? 12.883 12.367 3.094 1 97.44 138 LEU B CA 1
ATOM 2563 C C . LEU B 1 138 ? 13.938 13.289 2.48 1 97.44 138 LEU B C 1
ATOM 2565 O O . LEU B 1 138 ? 15.125 12.953 2.465 1 97.44 138 LEU B O 1
ATOM 2569 N N . VAL B 1 139 ? 13.453 14.406 1.931 1 95.81 139 VAL B N 1
ATOM 2570 C CA . VAL B 1 139 ? 14.383 15.367 1.349 1 95.81 139 VAL B CA 1
ATOM 2571 C C . VAL B 1 139 ? 15.266 15.961 2.443 1 95.81 139 VAL B C 1
ATOM 2573 O O . VAL B 1 139 ? 16.5 15.961 2.328 1 95.81 139 VAL B O 1
ATOM 2576 N N . ASP B 1 140 ? 14.641 16.391 3.508 1 97.25 140 ASP B N 1
ATOM 2577 C CA . ASP B 1 140 ? 15.367 17.016 4.609 1 97.25 140 ASP B CA 1
ATOM 2578 C C . ASP B 1 140 ? 15.578 16.031 5.758 1 97.25 140 ASP B C 1
ATOM 2580 O O . ASP B 1 140 ? 16.141 16.391 6.797 1 97.25 140 ASP B O 1
ATOM 2584 N N . ASN B 1 141 ? 15.117 14.805 5.629 1 97.69 141 ASN B N 1
ATOM 2585 C CA . ASN B 1 141 ? 15.219 13.758 6.645 1 97.69 141 ASN B CA 1
ATOM 2586 C C . ASN B 1 141 ? 14.625 14.211 7.973 1 97.69 141 ASN B C 1
ATOM 2588 O O . ASN B 1 141 ? 15.305 14.211 9 1 97.69 141 ASN B O 1
ATOM 2592 N N . GLN B 1 142 ? 13.352 14.453 7.938 1 98.5 142 GLN B N 1
ATOM 2593 C CA . GLN B 1 142 ? 12.648 14.867 9.141 1 98.5 142 GLN B CA 1
ATOM 2594 C C . GLN B 1 142 ? 11.164 14.531 9.062 1 98.5 142 GLN B C 1
ATOM 2596 O O . GLN B 1 142 ? 10.633 14.297 7.977 1 98.5 142 GLN B O 1
ATOM 2601 N N . LEU B 1 143 ? 10.555 14.5 10.195 1 98.75 143 LEU B N 1
ATOM 2602 C CA . LEU B 1 143 ? 9.109 14.359 10.305 1 98.75 143 LEU B CA 1
ATOM 2603 C C . LEU B 1 143 ? 8.445 15.703 10.578 1 98.75 143 LEU B C 1
ATOM 2605 O O . LEU B 1 143 ? 8.852 16.422 11.492 1 98.75 143 LEU B O 1
ATOM 2609 N N . GLU B 1 144 ? 7.488 16.078 9.812 1 98.88 144 GLU B N 1
ATOM 2610 C CA . GLU B 1 144 ? 6.656 17.266 10.031 1 98.88 144 GLU B CA 1
ATOM 2611 C C . GLU B 1 144 ? 5.27 16.875 10.531 1 98.88 144 GLU B C 1
ATOM 2613 O O . GLU B 1 144 ? 4.547 16.125 9.859 1 98.88 144 GLU B O 1
ATOM 2618 N N . VAL B 1 145 ? 4.922 17.391 11.688 1 98.81 145 VAL B N 1
ATOM 2619 C CA . VAL B 1 145 ? 3.66 17.031 12.328 1 98.81 145 VAL B CA 1
ATOM 2620 C C . VAL B 1 145 ? 2.693 18.219 12.25 1 98.81 145 VAL B C 1
ATOM 2622 O O . VAL B 1 145 ? 2.936 19.266 12.844 1 98.81 145 VAL B O 1
ATOM 2625 N N . PHE B 1 146 ? 1.606 18 11.5 1 98.81 146 PHE B N 1
ATOM 2626 C CA . PHE B 1 146 ? 0.571 19.016 11.328 1 98.81 146 PHE B CA 1
ATOM 2627 C C . PHE B 1 146 ? -0.629 18.719 12.219 1 98.81 146 PHE B C 1
ATOM 2629 O O . PHE B 1 146 ? -1.165 17.609 12.195 1 98.81 146 PHE B O 1
ATOM 2636 N N . THR B 1 147 ? -1.091 19.703 13 1 98.5 147 THR B N 1
ATOM 2637 C CA . THR B 1 147 ? -2.264 19.578 13.852 1 98.5 147 THR B CA 1
ATOM 2638 C C . THR B 1 147 ? -3.084 20.875 13.836 1 98.5 147 THR B C 1
ATOM 2640 O O . THR B 1 147 ? -2.68 21.859 13.227 1 98.5 147 THR B O 1
ATOM 2643 N N . LYS B 1 148 ? -4.266 20.812 14.438 1 98.06 148 LYS B N 1
ATOM 2644 C CA . LYS B 1 148 ? -5.156 21.953 14.617 1 98.06 148 LYS B CA 1
ATOM 2645 C C . LYS B 1 148 ? -5.566 22.547 13.273 1 98.06 148 LYS B C 1
ATOM 2647 O O . LYS B 1 148 ? -5.383 23.75 13.039 1 98.06 148 LYS B O 1
ATOM 2652 N N . PRO B 1 149 ? -6.168 21.703 12.523 1 98 149 PRO B N 1
ATOM 2653 C CA . PRO B 1 149 ? -6.578 22.172 11.203 1 98 149 PRO B CA 1
ATOM 2654 C C . PRO B 1 149 ? -7.609 23.297 11.273 1 98 149 PRO B C 1
ATOM 2656 O O . PRO B 1 149 ? -8.398 23.359 12.211 1 98 149 PRO B O 1
ATOM 2659 N N . HIS B 1 150 ? -7.59 24.188 10.289 1 96.75 150 HIS B N 1
ATOM 2660 C CA . HIS B 1 150 ? -8.633 25.172 10.023 1 96.75 150 HIS B CA 1
ATOM 2661 C C . HIS B 1 150 ? -8.844 25.359 8.523 1 96.75 150 HIS B C 1
ATOM 2663 O O . HIS B 1 150 ? -8.195 24.703 7.715 1 96.75 150 HIS B O 1
ATOM 2669 N N . GLN B 1 151 ? -9.711 26.188 8.156 1 93.88 151 GLN B N 1
ATOM 2670 C CA . GLN B 1 151 ? -10.117 26.328 6.758 1 93.88 151 GLN B CA 1
ATOM 2671 C C . GLN B 1 151 ? -8.977 26.891 5.91 1 93.88 151 GLN B C 1
ATOM 2673 O O . GLN B 1 151 ? -8.922 26.656 4.703 1 93.88 151 GLN B O 1
ATOM 2678 N N . LYS B 1 152 ? -8.023 27.578 6.547 1 96.38 152 LYS B N 1
ATOM 2679 C CA . LYS B 1 152 ? -6.902 28.156 5.82 1 96.38 152 LYS B CA 1
ATOM 2680 C C . LYS B 1 152 ? -5.684 27.234 5.855 1 96.38 152 LYS B C 1
ATOM 2682 O O . LYS B 1 152 ? -4.609 27.609 5.379 1 96.38 152 LYS B O 1
ATOM 2687 N N . GLY B 1 153 ? -5.805 26.125 6.398 1 97.31 153 GLY B N 1
ATOM 2688 C CA . GLY B 1 153 ? -4.711 25.172 6.473 1 97.31 153 GLY B CA 1
ATOM 2689 C C . GLY B 1 153 ? -4.285 24.859 7.895 1 97.31 153 GLY B C 1
ATOM 2690 O O . GLY B 1 153 ? -4.992 25.188 8.844 1 97.31 153 GLY B O 1
ATOM 2691 N N . TYR B 1 154 ? -3.191 24.047 7.961 1 98.38 154 TYR B N 1
ATOM 2692 C CA . TYR B 1 154 ? -2.574 23.812 9.258 1 98.38 154 TYR B CA 1
ATOM 2693 C C . TYR B 1 154 ? -1.64 24.953 9.641 1 98.38 154 TYR B C 1
ATOM 2695 O O . TYR B 1 154 ? -0.999 25.547 8.766 1 98.38 154 TYR B O 1
ATOM 2703 N N . PRO B 1 155 ? -1.553 25.25 10.961 1 97.75 155 PRO B N 1
ATOM 2704 C CA . PRO B 1 155 ? -0.412 26.062 11.375 1 97.75 155 PRO B CA 1
ATOM 2705 C C . PRO B 1 155 ? 0.931 25.406 11.055 1 97.75 155 PRO B C 1
ATOM 2707 O O . PRO B 1 155 ? 0.972 24.266 10.602 1 97.75 155 PRO B O 1
ATOM 2710 N N . SER B 1 156 ? 1.994 26.156 11.305 1 97.38 156 SER B N 1
ATOM 2711 C CA . SER B 1 156 ? 3.33 25.625 11.07 1 97.38 156 SER B CA 1
ATOM 2712 C C . SER B 1 156 ? 3.523 24.297 11.797 1 97.38 156 SER B C 1
ATOM 2714 O O . SER B 1 156 ? 3.143 24.156 12.961 1 97.38 156 SER B O 1
ATOM 2716 N N . PRO B 1 157 ? 4.105 23.359 11.148 1 98.31 157 PRO B N 1
ATOM 2717 C CA . PRO B 1 157 ? 4.238 22.031 11.742 1 98.31 157 PRO B CA 1
ATOM 2718 C C . PRO B 1 157 ? 5.332 21.953 12.812 1 98.31 157 PRO B C 1
ATOM 2720 O O . PRO B 1 157 ? 6.297 22.734 12.758 1 98.31 157 PRO B O 1
ATOM 2723 N N . ALA B 1 158 ? 5.195 21.094 13.742 1 98.44 158 ALA B N 1
ATOM 2724 C CA . ALA B 1 158 ? 6.312 20.688 14.594 1 98.44 158 ALA B CA 1
ATOM 2725 C C . ALA B 1 158 ? 7.285 19.797 13.82 1 98.44 158 ALA B C 1
ATOM 2727 O O . ALA B 1 158 ? 6.863 18.875 13.117 1 98.44 158 ALA B O 1
ATOM 2728 N N . ILE B 1 159 ? 8.508 20.062 13.953 1 98.62 159 ILE B N 1
ATOM 2729 C CA . ILE B 1 159 ? 9.531 19.312 13.234 1 98.62 159 ILE B CA 1
ATOM 2730 C C . ILE B 1 159 ? 10.234 18.359 14.188 1 98.62 159 ILE B C 1
ATOM 2732 O O . ILE B 1 159 ? 10.68 18.75 15.266 1 98.62 159 ILE B O 1
ATOM 2736 N N . HIS B 1 160 ? 10.32 17.094 13.789 1 98.62 160 HIS B N 1
ATOM 2737 C CA . HIS B 1 160 ? 11.031 16.062 14.555 1 98.62 160 HIS B CA 1
ATOM 2738 C C . HIS B 1 160 ? 12.172 15.461 13.742 1 98.62 160 HIS B C 1
ATOM 2740 O O . HIS B 1 160 ? 11.992 15.133 12.57 1 98.62 160 HIS B O 1
ATOM 2746 N N . ARG B 1 161 ? 13.25 15.266 14.43 1 98.19 161 ARG B N 1
ATOM 2747 C CA . ARG B 1 161 ? 14.453 14.773 13.766 1 98.19 161 ARG B CA 1
ATOM 2748 C C . ARG B 1 161 ? 14.602 13.266 13.953 1 98.19 161 ARG B C 1
ATOM 2750 O O . ARG B 1 161 ? 13.969 12.68 14.836 1 98.19 161 ARG B O 1
ATOM 2757 N N . PRO B 1 162 ? 15.484 12.688 13.133 1 97.69 162 PRO B N 1
ATOM 2758 C CA . PRO B 1 162 ? 15.609 11.227 13.117 1 97.69 162 PRO B CA 1
ATOM 2759 C C . PRO B 1 162 ? 16 10.656 14.477 1 97.69 162 PRO B C 1
ATOM 2761 O O . PRO B 1 162 ? 15.656 9.523 14.797 1 97.69 162 PRO B O 1
ATOM 2764 N N . GLU B 1 163 ? 16.656 11.414 15.312 1 97.44 163 GLU B N 1
ATOM 2765 C CA . GLU B 1 163 ? 17.156 10.898 16.578 1 97.44 163 GLU B CA 1
ATOM 2766 C C . GLU B 1 163 ? 16.062 10.867 17.641 1 97.44 163 GLU B C 1
ATOM 2768 O O . GLU B 1 163 ? 16.25 10.281 18.719 1 97.44 163 GLU B O 1
ATOM 2773 N N . GLN B 1 164 ? 14.945 11.359 17.312 1 98.19 164 GLN B N 1
ATOM 2774 C CA . GLN B 1 164 ? 13.883 11.5 18.297 1 98.19 164 GLN B CA 1
ATOM 2775 C C . GLN B 1 164 ? 12.945 10.297 18.266 1 98.19 164 GLN B C 1
ATOM 2777 O O . GLN B 1 164 ? 12.984 9.492 17.344 1 98.19 164 GLN B O 1
ATOM 2782 N N . VAL B 1 165 ? 12.211 10.18 19.344 1 98.06 165 VAL B N 1
ATOM 2783 C CA . VAL B 1 165 ? 11.094 9.25 19.484 1 98.06 165 VAL B CA 1
ATOM 2784 C C . VAL B 1 165 ? 9.773 10.008 19.406 1 98.06 165 VAL B C 1
ATOM 2786 O O . VAL B 1 165 ? 9.664 11.125 19.938 1 98.06 165 VAL B O 1
ATOM 2789 N N . ILE B 1 166 ? 8.828 9.438 18.781 1 97.81 166 ILE B N 1
ATOM 2790 C CA . ILE B 1 166 ? 7.543 10.109 18.641 1 97.81 166 ILE B CA 1
ATOM 2791 C C . ILE B 1 166 ? 6.422 9.18 19.109 1 97.81 166 ILE B C 1
ATOM 2793 O O . ILE B 1 166 ? 6.559 7.953 19.047 1 97.81 166 ILE B O 1
ATOM 2797 N N . SER B 1 167 ? 5.332 9.797 19.562 1 97.69 167 SER B N 1
ATOM 2798 C CA . SER B 1 167 ? 4.152 9.039 19.969 1 97.69 167 SER B CA 1
ATOM 2799 C C . SER B 1 167 ? 3.01 9.227 18.969 1 97.69 167 SER B C 1
ATOM 2801 O O . SER B 1 167 ? 2.855 10.297 18.391 1 97.69 167 SER B O 1
ATOM 2803 N N . LEU B 1 168 ? 2.209 8.188 18.812 1 97.75 168 LEU B N 1
ATOM 2804 C CA . LEU B 1 168 ? 0.961 8.336 18.078 1 97.75 168 LEU B CA 1
ATOM 2805 C C . LEU B 1 168 ? 0.047 9.352 18.75 1 97.75 168 LEU B C 1
ATOM 2807 O O . LEU B 1 168 ? 0.076 9.5 19.984 1 97.75 168 LEU B O 1
ATOM 2811 N N . PRO B 1 169 ? -0.81 10.023 17.984 1 97.12 169 PRO B N 1
ATOM 2812 C CA . PRO B 1 169 ? -1.648 11.078 18.562 1 97.12 169 PRO B CA 1
ATOM 2813 C C . PRO B 1 169 ? -2.49 10.586 19.734 1 97.12 169 PRO B C 1
ATOM 2815 O O . PRO B 1 169 ? -3.166 9.562 19.625 1 97.12 169 PRO B O 1
ATOM 2818 N N . ASN B 1 170 ? -2.422 11.273 20.875 1 94.5 170 ASN B N 1
ATOM 2819 C CA . ASN B 1 170 ? -3.242 11.07 22.062 1 94.5 170 ASN B CA 1
ATOM 2820 C C . ASN B 1 170 ? -3.039 9.68 22.656 1 94.5 170 ASN B C 1
ATOM 2822 O O . ASN B 1 170 ? -3.992 9.055 23.125 1 94.5 170 ASN B O 1
ATOM 2826 N N . THR B 1 171 ? -1.792 9.086 22.422 1 96.62 171 THR B N 1
ATOM 2827 C CA . THR B 1 171 ? -1.439 7.797 23.016 1 96.62 171 THR B CA 1
ATOM 2828 C C . THR B 1 171 ? -0.045 7.844 23.625 1 96.62 171 THR B C 1
ATOM 2830 O O . THR B 1 171 ? 0.668 8.844 23.484 1 96.62 171 THR B O 1
ATOM 2833 N N . THR B 1 172 ? 0.292 6.789 24.312 1 94.5 172 THR B N 1
ATOM 2834 C CA . THR B 1 172 ? 1.642 6.621 24.844 1 94.5 172 THR B CA 1
ATOM 2835 C C . THR B 1 172 ? 2.447 5.66 23.969 1 94.5 172 THR B C 1
ATOM 2837 O O . THR B 1 172 ? 3.58 5.309 24.312 1 94.5 172 THR B O 1
ATOM 2840 N N . VAL B 1 173 ? 1.84 5.258 22.906 1 95 173 VAL B N 1
ATOM 2841 C CA . VAL B 1 173 ? 2.531 4.371 21.984 1 95 173 VAL B CA 1
ATOM 2842 C C . VAL B 1 173 ? 3.588 5.156 21.203 1 95 173 VAL B C 1
ATOM 2844 O O . VAL B 1 173 ? 3.256 6.051 20.422 1 95 173 VAL B O 1
ATOM 2847 N N . ASN B 1 174 ? 4.887 4.84 21.406 1 96.19 174 ASN B N 1
ATOM 2848 C CA . ASN B 1 174 ? 5.953 5.598 20.766 1 96.19 174 ASN B CA 1
ATOM 2849 C C . ASN B 1 174 ? 6.875 4.695 19.953 1 96.19 174 ASN B C 1
ATOM 2851 O O . ASN B 1 174 ? 6.828 3.471 20.078 1 96.19 174 ASN B O 1
ATOM 2855 N N . PHE B 1 175 ? 7.562 5.23 19.094 1 96.81 175 PHE B N 1
ATOM 2856 C CA . PHE B 1 175 ? 8.523 4.508 18.266 1 96.81 175 PHE B CA 1
ATOM 2857 C C . PHE B 1 175 ? 9.625 5.441 17.781 1 96.81 175 PHE B C 1
ATOM 2859 O O . PHE B 1 175 ? 9.422 6.652 17.688 1 96.81 175 PHE B O 1
ATOM 2866 N N . PRO B 1 176 ? 10.844 4.902 17.516 1 97.88 176 PRO B N 1
ATOM 2867 C CA . PRO B 1 176 ? 11.961 5.711 17.031 1 97.88 176 PRO B CA 1
ATOM 2868 C C . PRO B 1 176 ? 11.766 6.16 15.578 1 97.88 176 PRO B C 1
ATOM 2870 O O . PRO B 1 176 ? 11.211 5.414 14.766 1 97.88 176 PRO B O 1
ATOM 2873 N N . LEU B 1 177 ? 12.258 7.293 15.281 1 98.19 177 LEU B N 1
ATOM 2874 C CA . LEU B 1 177 ? 12.109 7.84 13.93 1 98.19 177 LEU B CA 1
ATOM 2875 C C . LEU B 1 177 ? 13.258 7.398 13.031 1 98.19 177 LEU B C 1
ATOM 2877 O O . LEU B 1 177 ? 13.141 7.445 11.805 1 98.19 177 LEU B O 1
ATOM 2881 N N . ALA B 1 178 ? 14.367 7.027 13.586 1 97.44 178 ALA B N 1
ATOM 2882 C CA . ALA B 1 178 ? 15.609 6.77 12.859 1 97.44 178 ALA B CA 1
ATOM 2883 C C . ALA B 1 1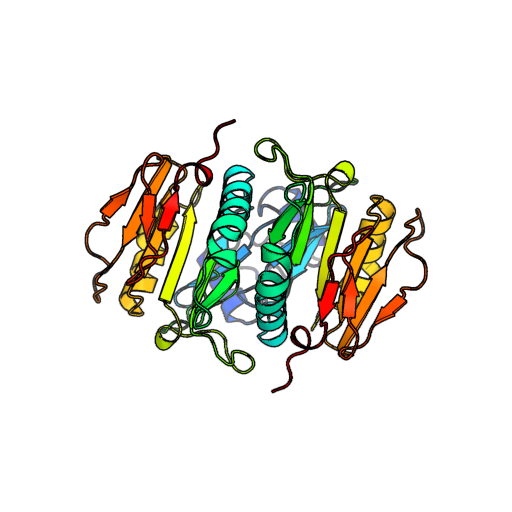78 ? 15.383 5.781 11.719 1 97.44 178 ALA B C 1
ATOM 2885 O O . ALA B 1 178 ? 15.844 6 10.602 1 97.44 178 ALA B O 1
ATOM 2886 N N . PRO B 1 179 ? 14.617 4.703 11.977 1 96.94 179 PRO B N 1
ATOM 2887 C CA . PRO B 1 179 ? 14.461 3.713 10.906 1 96.94 179 PRO B CA 1
ATOM 2888 C C . PRO B 1 179 ? 13.75 4.273 9.68 1 96.94 179 PRO B C 1
ATOM 2890 O O . PRO B 1 179 ? 13.766 3.652 8.617 1 96.94 179 PRO B O 1
ATOM 2893 N N . LEU B 1 180 ? 13.07 5.387 9.797 1 97.81 180 LEU B N 1
ATOM 2894 C CA . LEU B 1 180 ? 12.281 5.938 8.703 1 97.81 180 LEU B CA 1
ATOM 2895 C C . LEU B 1 180 ? 13.164 6.723 7.738 1 97.81 180 LEU B C 1
ATOM 2897 O O . LEU B 1 180 ? 12.734 7.074 6.641 1 97.81 180 LEU B O 1
ATOM 2901 N N . PHE B 1 181 ? 14.352 6.992 8.133 1 96.56 181 PHE B N 1
ATOM 2902 C CA . PHE B 1 181 ? 15.281 7.762 7.316 1 96.56 181 PH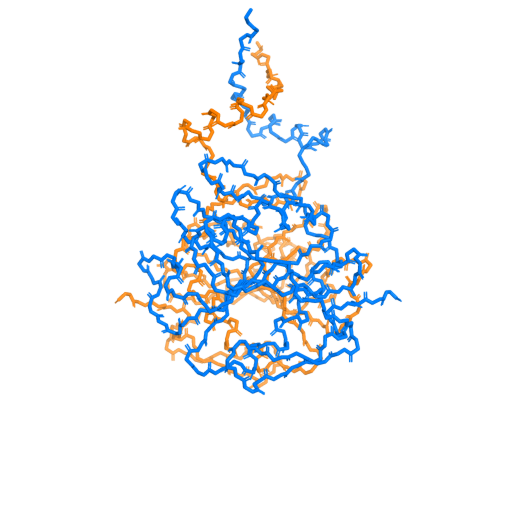E B CA 1
ATOM 2903 C C . PHE B 1 181 ? 16.531 6.953 7.008 1 96.56 181 PHE B C 1
ATOM 2905 O O . PHE B 1 181 ? 17.625 7.309 7.438 1 96.56 181 PHE B O 1
ATOM 2912 N N . PRO B 1 182 ? 16.25 5.941 6.148 1 85.56 182 PRO B N 1
ATOM 2913 C CA . PRO B 1 182 ? 17.375 5.047 5.891 1 85.56 182 PRO B CA 1
ATOM 2914 C C . PRO B 1 182 ? 18.484 5.711 5.07 1 85.56 182 PRO B C 1
ATOM 2916 O O . PRO B 1 182 ? 18.188 6.531 4.199 1 85.56 182 PRO B O 1
ATOM 2919 N N . THR B 1 183 ? 19.656 5.5 5.457 1 80.38 183 THR B N 1
ATOM 2920 C CA . THR B 1 183 ? 20.844 5.988 4.742 1 80.38 183 THR B CA 1
ATOM 2921 C C . THR B 1 183 ? 21.578 4.832 4.074 1 80.38 183 THR B C 1
ATOM 2923 O O . THR B 1 183 ? 21.594 3.713 4.586 1 80.38 183 THR B O 1
ATOM 2926 N N . ALA B 1 184 ? 21.969 5.043 2.822 1 66.62 184 ALA B N 1
ATOM 2927 C CA . ALA B 1 184 ? 22.719 4.008 2.123 1 66.62 184 ALA B CA 1
ATOM 2928 C C . ALA B 1 184 ? 23.984 3.627 2.896 1 66.62 184 ALA B C 1
ATOM 2930 O O . ALA B 1 184 ? 24.562 4.457 3.604 1 66.62 184 ALA B O 1
#

Foldseek 3Di:
DPPPPPPPDDPVNVVVVVVVPDQPPQWDWWQALNDIDIHDHDDPLRVQLLVVVCVQPQVQDDPQKDKDAQAWADFPNGTTGRARMWIFGDDDCPVHHHYLVGTQETEHEDDPCCCCCVPVVQLRCLLRPNAWYWYQYQPVQWIWIFGDGDNRGTDGTDIGHQQDWDARPPDPRIDGNVSSHDDD/DPPPPPPPDDPVRVVVVVVVPDQPPQWDWWQALNDIDIHDHDDPLRVQLLVVVCVQPQVQDDPQKDKDAQAWADFPNGTTGRARMWIFGDDDCPVHHHYLVGTQETEHEDDPCCCCCVPVVQLRCLLRPNAWYWYQYQPVQWIWIFGDGDNRGTDGTDIGHQQDWDARPPDPRIDGNVSSHDDD

Nearest PDB structures (foldseek):
  6okh-assembly1_B  TM=7.854E-01  e=3.185E-09  Leptospira borgpetersenii serovar Hardjo-bovis str. JB197
  1wdj-assembly1_C  TM=7.472E-01  e=7.987E-08  Thermus thermophilus
  6p4w-assembly1_B  TM=3.848E-01  e=9.631E-02  Sulfurisphaera tokodaii str. 7
  6okh-assembly1_B  TM=7.855E-01  e=3.355E-09  Leptospira borgpetersenii serovar Hardjo-bovis str. JB197
  1wdj-assembly1_C  TM=7.471E-01  e=8.890E-08  Thermus thermophilus

InterPro domains:
  IPR008538 Putative restriction endonuclease [PF05685] (12-174)
  IPR008538 Putative restriction endonuclease [cd06260] (27-154)
  IPR011335 Restriction endonuclease type II-like [SSF52980] (3-157)
  IPR012296 Nuclease, putative, TT1808 [G3DSA:3.90.1570.10] (4-182)

Secondary structure (DSSP, 8-state):
----------HHHHHHHHHTTSS-TT-EEEEETTEEEEEPPPPHHHHHHHHHHHHHHGGG--TTEEEEES----BTTTBB---SEEEEES---SSS---GGGEEEEEEEESS-HHIIIIIIHHHHHHTT-SEEEEEETTTTEEEEEES-BTTB--PPEEE-TT-EEE-TTSS-EEESGGGS---/----------HHHHHHHHHTTSS-TT-EEEEETTEEEEEPPPPHHHHHHHHHHHHHHGGG--TTEEEEES----BTTTBB---SEEEEESS--SSS---GGGEEEEEEEESS-HHIIIIIIHHHHHHTT-SEEEEEETTTTEEEEEES-BTTB--PPEEE-TT-EEE-TTSS-EEESGGGS---